Protein AF-A0A132A9H7-F1 (afdb_monomer)

Solvent-accessible surface area (backbone atoms only — not comparable to full-atom values): 18448 Å² total; per-residue (Å²): 133,84,68,77,54,66,28,19,79,82,74,41,52,84,83,36,67,68,38,54,50,28,36,58,50,64,71,32,79,63,45,61,55,53,52,51,52,53,52,52,53,49,51,51,56,56,70,67,64,57,97,82,65,56,90,88,35,71,66,50,52,49,53,54,52,50,54,53,53,51,46,51,54,50,44,51,52,48,50,36,43,28,51,43,39,4,52,84,49,46,102,64,13,39,64,75,38,71,69,48,40,54,55,49,49,57,38,47,56,54,51,48,52,52,51,38,54,56,47,18,74,77,39,51,78,61,34,39,49,50,46,53,50,51,54,52,51,55,62,55,45,58,70,48,47,60,56,52,50,53,52,50,52,52,51,50,54,53,16,72,76,40,100,65,38,58,72,58,51,50,41,42,73,69,66,51,70,33,68,61,54,48,52,56,60,23,14,52,72,54,89,99,46,78,67,38,86,68,66,40,64,73,52,50,56,56,57,53,52,50,51,53,52,52,51,52,51,54,50,51,50,50,51,50,54,52,50,52,49,49,51,53,51,50,52,53,51,53,52,51,50,53,51,50,54,51,50,53,51,53,52,51,52,51,52,49,57,57,56,71,71,51,77,68,87,68,78,82,54,54,75,68,59,45,50,54,48,54,51,66,76,28,75,65,45,55,49,50,52,52,49,53,53,49,51,51,52,50,58,61,67,68,66,57,91,90,65,57,71,72,58,53,55,63,56,43,71,76,51,60,85,65,68,82,75,82,122

Radius of gyration: 37.78 Å; Cα contacts (8 Å, |Δi|>4): 172; chains: 1; bounding box: 107×46×99 Å

Sequence (327 aa):
MIFREEYSLFLFSPSNRLRKYCIRIADHPYFDYVVLIFISLNCITLAMERPKIPPHSREREFLNGANFVFTIIFGCEMLIKVIAKGLFYGKNAYFHNGWNIMDGSLVGISLFDIFLSFFAQRSPRIFGILRLVVQTLLSSLRPIGNIVLICCTFFIIFGILGVQALMSLFVLSSKDGWVNIMYTGLDAVGVDQQPIENYNEWRLLYFISFLLLVAFFVLNMFVGVVVENFHRCRQVQEQEEKAFRAMKRAEKMEKRRKKMREPPYFIGYGRIRLYIHRVVTGKYFDLVIALVIGLNVITMSLEHYLMPSTLTIFLSVNSTSQNENDF

Secondary structure (DSSP, 8-state):
---GGG-BTTTB-TT-HHHHHHHHHHT-HHHHHHHHHHHHHHHHHHHH--TT--TT-HHHHHHHHHHHHHHHHHHHHHHHHHHHH-SSSSTT-GGGSHHHHHHHHHHHHHHHHHHHHHHHHH-HHHHHHHHHHHHHHHHHHHHHHHHHHHHHHHHHHHHHHSSS-SHHHHHHHTTSSHHHHHHHHHH--STT----TTTTTTHHHHHHHHHHHHHHHHHHHHHHHHHHHHHHHHHHHHHHHHHHHHHHHHHHHHHHHHHHHSPPGGGG--HHHHHHHHHHTSHHHHHHHHHHHHHHHHHHHT--TT--HHHHHHHHHHHTTTGGG--

Mean predicted aligned error: 15.55 Å

pLDDT: mean 80.92, std 10.91, range [37.72, 94.69]

Foldseek 3Di:
DPPCLQAAVSPRDPPDPLLVVLLVLLPDPVNVVVLVVLVVVLVVLVVVDDPPDDCPDPNVVVSVVSLVVSLVVLVVVLVSQSSHQHDPGYPRHQCVDPVSVVSVVVSVVSVVLVVLVVVCVVPVPPSVVVSVVVVVVVVLVVVVVVLVVVVVVVLVVLQVVAPHRHPLLVCLLVVHCVVVSQQVRQQDDDPPDDGDGRPDPVCNCSSVVSNVVSVVSVVVSVCVSVVVVVVVVVVVVVVVVVVVVVVVVVVVVVVVVVVVVDDDPCPPPDPVRVVVVCVCPDPVVVVVVVVVVVVVVVLVVVDDPPDDPVNVVVSVVVVVVPPPPPD

Organism: Sarcoptes scabiei (NCBI:txid52283)

InterPro domains:
  IPR005821 Ion transport domain [PF00520] (28-235)
  IPR027359 Voltage-dependent channel domain superfamily [G3DSA:1.20.120.350] (18-133)
  IPR043203 Voltage-gated cation channel calcium and sodium [PTHR10037] (164-316)

Structure (mmCIF, N/CA/C/O backbone):
data_AF-A0A132A9H7-F1
#
_entry.id   AF-A0A132A9H7-F1
#
loop_
_atom_site.group_PDB
_atom_site.id
_atom_site.type_symbol
_atom_site.label_atom_id
_atom_site.label_alt_id
_atom_site.label_comp_id
_atom_site.label_asym_id
_atom_site.label_entity_id
_atom_site.label_seq_id
_atom_site.pdbx_PDB_ins_code
_atom_site.Cartn_x
_atom_site.Cartn_y
_atom_site.Cartn_z
_atom_site.occupancy
_atom_site.B_iso_or_equiv
_atom_site.auth_seq_id
_atom_site.auth_comp_id
_atom_site.auth_asym_id
_atom_site.auth_atom_id
_atom_site.pdbx_PDB_model_num
ATOM 1 N N . MET A 1 1 ? 36.126 33.356 -15.520 1.00 37.72 1 MET A N 1
ATOM 2 C CA . MET A 1 1 ? 34.861 32.879 -14.922 1.00 37.72 1 MET A CA 1
ATOM 3 C C . MET A 1 1 ? 35.120 31.514 -14.312 1.00 37.72 1 MET A C 1
ATOM 5 O O . MET A 1 1 ? 35.368 30.577 -15.054 1.00 37.72 1 MET A O 1
ATOM 9 N N . ILE A 1 2 ? 35.162 31.413 -12.983 1.00 43.12 2 ILE A N 1
ATOM 10 C CA . ILE A 1 2 ? 35.285 30.122 -12.293 1.00 43.12 2 ILE A CA 1
ATOM 11 C C . ILE A 1 2 ? 33.890 29.495 -12.336 1.00 43.12 2 ILE A C 1
ATOM 13 O O . ILE A 1 2 ? 32.964 30.032 -11.725 1.00 43.12 2 ILE A O 1
ATOM 17 N N . PHE A 1 3 ? 33.712 28.434 -13.124 1.00 48.16 3 PHE A N 1
ATOM 18 C CA . PHE A 1 3 ? 32.436 27.730 -13.212 1.00 48.16 3 PHE A CA 1
ATOM 19 C C . PHE A 1 3 ? 32.059 27.217 -11.813 1.00 48.16 3 PHE A C 1
ATOM 21 O O . PHE A 1 3 ? 32.781 26.431 -11.203 1.00 48.16 3 PHE A O 1
ATOM 28 N N . ARG A 1 4 ? 30.909 27.663 -11.288 1.00 52.88 4 ARG A N 1
ATOM 29 C CA . ARG A 1 4 ? 30.336 27.199 -10.007 1.00 52.88 4 ARG A CA 1
ATOM 30 C C . ARG A 1 4 ? 29.988 25.700 -10.003 1.00 52.88 4 ARG A C 1
ATOM 32 O O . ARG A 1 4 ? 29.585 25.179 -8.969 1.00 52.88 4 ARG A O 1
ATOM 39 N N . GLU A 1 5 ? 30.170 25.018 -11.130 1.00 50.78 5 GLU A N 1
ATOM 4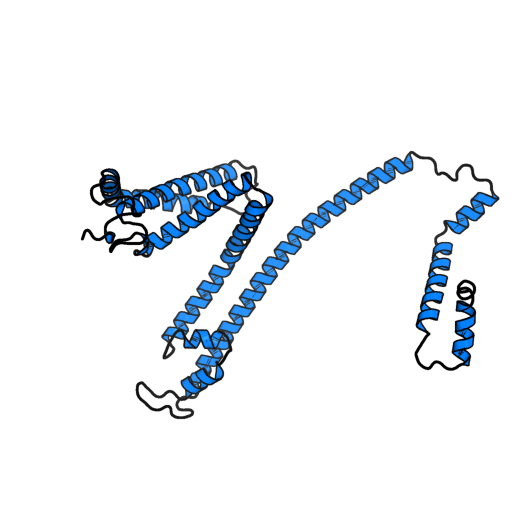0 C CA . GLU A 1 5 ? 29.933 23.586 -11.333 1.00 50.78 5 GLU A CA 1
ATOM 41 C C . GLU A 1 5 ? 30.894 22.683 -10.548 1.00 50.78 5 GLU A C 1
ATOM 43 O O . GLU A 1 5 ? 30.584 21.519 -10.316 1.00 50.78 5 GLU A O 1
ATOM 48 N N . GLU A 1 6 ? 32.046 23.196 -10.103 1.00 51.34 6 GLU A N 1
ATOM 49 C CA . GLU A 1 6 ? 33.038 22.382 -9.390 1.00 51.34 6 GLU A CA 1
ATOM 50 C C . GLU A 1 6 ? 32.833 22.334 -7.868 1.00 51.34 6 GLU A C 1
ATOM 52 O O . GLU A 1 6 ? 33.550 21.600 -7.185 1.00 51.34 6 GLU A O 1
ATOM 57 N N . TYR A 1 7 ? 31.887 23.093 -7.303 1.00 54.94 7 TYR A N 1
ATOM 58 C CA . TYR A 1 7 ? 31.647 23.156 -5.857 1.00 54.94 7 TYR A CA 1
ATOM 59 C C . TYR A 1 7 ? 30.728 22.019 -5.395 1.00 54.94 7 TYR A C 1
ATOM 61 O O . TYR A 1 7 ? 29.595 21.901 -5.853 1.00 54.94 7 TYR A O 1
ATOM 69 N N . SER A 1 8 ? 31.164 21.223 -4.412 1.00 57.69 8 SER A N 1
ATOM 70 C CA . SER A 1 8 ? 30.258 20.273 -3.750 1.00 57.69 8 SER A CA 1
ATOM 71 C C . SER A 1 8 ? 29.351 21.026 -2.768 1.00 57.69 8 SER A C 1
ATOM 73 O O . SER A 1 8 ? 29.838 21.825 -1.961 1.00 57.69 8 SER A O 1
ATOM 75 N N . LEU A 1 9 ? 28.031 20.800 -2.860 1.00 58.25 9 LEU A N 1
ATOM 76 C CA . LEU A 1 9 ? 26.986 21.426 -2.026 1.00 58.25 9 LEU A CA 1
ATOM 77 C C . LEU A 1 9 ? 26.980 22.970 -2.047 1.00 58.25 9 LEU A C 1
ATOM 79 O O . LEU A 1 9 ? 26.488 23.588 -1.110 1.00 58.25 9 LEU A O 1
ATOM 83 N N . PHE A 1 10 ? 27.574 23.603 -3.067 1.00 57.69 10 PHE A N 1
ATOM 84 C CA . PHE A 1 10 ? 27.826 25.056 -3.126 1.00 57.69 10 PHE A CA 1
ATOM 85 C C . PHE A 1 10 ? 28.667 25.637 -1.966 1.00 57.69 10 PHE A C 1
ATOM 87 O O . PHE A 1 10 ? 28.949 26.833 -1.962 1.00 57.69 10 PHE A O 1
ATOM 94 N N . LEU A 1 11 ? 29.129 24.804 -1.025 1.00 56.88 11 LEU A N 1
ATOM 95 C CA . LEU A 1 11 ? 29.907 25.204 0.152 1.00 56.88 11 LEU A CA 1
ATOM 96 C C . LEU A 1 11 ? 31.385 24.797 0.047 1.00 56.88 11 LEU A C 1
ATOM 98 O O . LEU A 1 11 ? 32.263 25.488 0.567 1.00 56.88 11 LEU A O 1
ATOM 102 N N . PHE A 1 12 ? 31.690 23.676 -0.618 1.00 61.38 12 PHE A N 1
ATOM 103 C CA . PHE A 1 12 ? 33.038 23.110 -0.633 1.00 61.38 12 PHE A CA 1
ATOM 104 C C . PHE A 1 12 ? 33.771 23.355 -1.956 1.00 61.38 12 PHE A C 1
ATOM 106 O O . PHE A 1 12 ? 33.599 22.618 -2.932 1.00 61.38 12 PHE A O 1
ATOM 113 N N . SER A 1 13 ? 34.664 24.351 -1.948 1.00 59.12 13 SER A N 1
ATOM 114 C CA . SER A 1 13 ? 35.641 24.592 -3.019 1.00 59.12 13 SER A CA 1
ATOM 115 C C . SER A 1 13 ? 36.535 23.355 -3.254 1.00 59.12 13 SER A C 1
ATOM 117 O O . SER A 1 13 ? 36.857 22.657 -2.283 1.00 59.12 13 SER A O 1
ATOM 119 N N . PRO A 1 14 ? 36.995 23.080 -4.493 1.00 59.59 14 PRO A N 1
ATOM 120 C CA . PRO A 1 14 ? 37.971 22.019 -4.798 1.00 59.59 14 PRO A CA 1
ATOM 121 C C . PRO A 1 14 ? 39.264 22.082 -3.958 1.00 59.59 14 PRO A C 1
ATOM 123 O O . PRO A 1 14 ? 39.958 21.081 -3.775 1.00 59.59 14 PRO A O 1
ATOM 126 N N . SER A 1 15 ? 39.593 23.253 -3.403 1.00 59.75 15 SER A N 1
ATOM 127 C CA . SER A 1 15 ? 40.770 23.472 -2.557 1.00 59.75 15 SER A CA 1
ATOM 128 C C . SER A 1 15 ? 40.577 23.117 -1.072 1.00 59.75 15 SER A C 1
ATOM 130 O O . SER A 1 15 ? 41.568 23.070 -0.339 1.00 59.75 15 SER A O 1
ATOM 132 N N . ASN A 1 16 ? 39.354 22.815 -0.615 1.00 74.75 16 ASN A N 1
ATOM 133 C CA . ASN A 1 16 ? 39.071 22.554 0.801 1.00 74.75 16 ASN A CA 1
ATOM 134 C C . ASN A 1 16 ? 39.701 21.242 1.301 1.00 74.75 16 ASN A C 1
ATOM 136 O O . ASN A 1 16 ? 39.525 20.173 0.714 1.00 74.75 16 ASN A O 1
ATOM 140 N N . ARG A 1 17 ? 40.389 21.313 2.452 1.00 76.38 17 ARG A N 1
ATOM 141 C CA . ARG A 1 17 ? 41.078 20.165 3.080 1.00 76.38 17 ARG A CA 1
ATOM 142 C C . ARG A 1 17 ? 40.123 19.010 3.402 1.00 76.38 17 ARG A C 1
ATOM 144 O O . ARG A 1 17 ? 40.474 17.859 3.163 1.00 76.38 17 ARG A O 1
ATOM 151 N N . LEU A 1 18 ? 38.907 19.323 3.859 1.00 76.25 18 LEU A N 1
ATOM 152 C CA . LEU A 1 18 ? 37.864 18.334 4.160 1.00 76.25 18 LEU A CA 1
ATOM 153 C C . LEU A 1 18 ? 37.416 17.560 2.917 1.00 76.25 18 LEU A C 1
ATOM 155 O O . LEU A 1 18 ? 37.306 16.340 2.963 1.00 76.25 18 LEU A O 1
ATOM 159 N N . ARG A 1 19 ? 37.233 18.245 1.782 1.00 76.94 19 ARG A N 1
ATOM 160 C CA . ARG A 1 19 ? 36.852 17.597 0.523 1.00 76.94 19 ARG A CA 1
ATOM 161 C C . ARG A 1 19 ? 37.961 16.689 0.003 1.00 76.94 19 ARG A C 1
ATOM 163 O O . ARG A 1 19 ? 37.683 15.555 -0.358 1.00 76.94 19 ARG A O 1
ATOM 170 N N . LYS A 1 20 ? 39.221 17.138 0.043 1.00 78.69 20 LYS A N 1
ATOM 171 C CA . LYS A 1 20 ? 40.379 16.305 -0.335 1.00 78.69 20 LYS A CA 1
ATOM 172 C C . LYS A 1 20 ? 40.516 15.060 0.544 1.00 78.69 20 LYS A C 1
ATOM 174 O O . LYS A 1 20 ? 40.877 14.004 0.041 1.00 78.69 20 LYS A O 1
ATOM 179 N N . TYR A 1 21 ? 40.218 15.172 1.837 1.00 84.56 21 TYR A N 1
ATOM 180 C CA . TYR A 1 21 ? 40.200 14.030 2.748 1.00 84.56 21 TYR A CA 1
ATOM 181 C C . TYR A 1 21 ? 39.047 13.062 2.439 1.00 84.56 21 TYR A C 1
ATOM 183 O O . TYR A 1 21 ? 39.285 11.865 2.325 1.00 84.56 21 TYR A O 1
ATOM 191 N N . CYS A 1 22 ? 37.832 13.571 2.200 1.00 83.69 22 CYS A N 1
ATOM 192 C CA . CYS A 1 22 ? 36.685 12.743 1.810 1.00 83.69 22 CYS A CA 1
ATOM 193 C C . CYS A 1 22 ? 36.901 12.043 0.463 1.00 83.69 22 CYS A C 1
ATOM 195 O O . CYS A 1 22 ? 36.523 10.889 0.331 1.00 83.69 22 CYS A O 1
ATOM 197 N N . ILE A 1 23 ? 37.548 12.701 -0.508 1.00 82.38 23 ILE A N 1
ATOM 198 C CA . ILE A 1 23 ? 37.939 12.084 -1.786 1.00 82.38 23 ILE A CA 1
ATOM 199 C C . ILE A 1 23 ? 38.919 10.932 -1.538 1.00 82.38 23 ILE A C 1
ATOM 201 O O . ILE A 1 23 ? 38.687 9.830 -2.011 1.00 82.38 23 ILE A O 1
ATOM 205 N N . ARG A 1 24 ? 39.962 11.139 -0.717 1.00 85.19 24 ARG A N 1
ATOM 206 C CA . ARG A 1 24 ? 40.910 10.063 -0.374 1.00 85.19 24 ARG A CA 1
ATOM 207 C C . ARG A 1 24 ? 40.253 8.875 0.324 1.00 85.19 24 ARG A C 1
ATOM 209 O O . ARG A 1 24 ? 40.709 7.759 0.124 1.00 85.19 24 ARG A O 1
ATOM 216 N N . ILE A 1 25 ? 39.239 9.110 1.159 1.00 87.19 25 ILE A N 1
ATOM 217 C CA . ILE A 1 25 ? 38.491 8.034 1.822 1.00 87.19 25 ILE A CA 1
ATOM 218 C C . ILE A 1 25 ? 37.572 7.325 0.827 1.00 87.19 25 ILE A C 1
ATOM 220 O O . ILE A 1 25 ? 37.575 6.101 0.781 1.00 87.19 25 ILE A O 1
ATOM 224 N N . ALA A 1 26 ? 36.810 8.078 0.033 1.00 84.38 26 ALA A N 1
ATOM 225 C CA . ALA A 1 26 ? 35.838 7.529 -0.906 1.00 84.38 26 ALA A CA 1
ATOM 226 C C . ALA A 1 26 ? 36.489 6.760 -2.068 1.00 84.38 26 ALA A C 1
ATOM 228 O O . ALA A 1 26 ? 35.895 5.805 -2.550 1.00 84.38 26 ALA A O 1
ATOM 229 N N . ASP A 1 27 ? 37.689 7.159 -2.500 1.00 85.19 27 ASP A N 1
ATOM 230 C CA . ASP A 1 27 ? 38.444 6.480 -3.564 1.00 85.19 27 ASP A CA 1
ATOM 231 C C . ASP A 1 27 ? 39.301 5.314 -3.032 1.00 85.19 27 ASP A C 1
ATOM 233 O O . ASP A 1 27 ? 39.957 4.612 -3.803 1.00 85.19 27 ASP A O 1
ATOM 237 N N . HIS A 1 28 ? 39.341 5.098 -1.712 1.00 88.31 28 HIS A N 1
ATOM 238 C CA . HIS A 1 28 ? 40.126 4.016 -1.135 1.00 88.31 28 HIS A CA 1
ATOM 239 C C . HIS A 1 28 ? 39.441 2.663 -1.398 1.00 88.31 28 HIS A C 1
ATOM 241 O O . HIS A 1 28 ? 38.285 2.490 -1.017 1.00 88.31 28 HIS A O 1
ATOM 247 N N . PRO A 1 29 ? 40.140 1.648 -1.941 1.00 79.44 29 PRO A N 1
ATOM 248 C CA . PRO A 1 29 ? 39.510 0.394 -2.368 1.00 79.44 29 PRO A CA 1
ATOM 249 C C . PRO A 1 29 ? 38.870 -0.392 -1.215 1.00 79.44 29 PRO A C 1
ATOM 251 O O . PRO A 1 29 ? 37.914 -1.129 -1.419 1.00 79.44 29 PRO A O 1
ATOM 254 N N . TYR A 1 30 ? 39.362 -0.217 0.016 1.00 88.19 30 TYR A N 1
ATOM 255 C CA . TYR A 1 30 ? 38.781 -0.859 1.201 1.00 88.19 30 TYR A CA 1
ATOM 256 C C . TYR A 1 30 ? 37.479 -0.208 1.676 1.00 88.19 30 TYR A C 1
ATOM 258 O O . TYR A 1 30 ? 36.749 -0.830 2.442 1.00 88.19 30 TYR A O 1
ATOM 266 N N . PHE A 1 31 ? 37.180 1.023 1.252 1.00 87.12 31 PHE A N 1
ATOM 267 C CA . PHE A 1 31 ? 35.960 1.717 1.656 1.00 87.12 31 PHE A CA 1
ATOM 268 C C . PHE A 1 31 ? 34.720 0.962 1.170 1.00 87.12 31 PHE A C 1
ATOM 270 O O . PHE A 1 31 ? 33.855 0.631 1.978 1.00 87.12 31 PHE A O 1
ATOM 277 N N . ASP A 1 32 ? 34.693 0.572 -0.105 1.00 83.06 32 ASP A N 1
ATOM 278 C CA . ASP A 1 32 ? 33.576 -0.185 -0.675 1.00 83.06 32 ASP A CA 1
ATOM 279 C C . ASP A 1 32 ? 33.435 -1.583 -0.043 1.00 83.06 32 ASP A C 1
ATOM 281 O O . ASP A 1 32 ? 32.322 -2.015 0.254 1.00 83.06 32 ASP A O 1
ATOM 285 N N . TYR A 1 33 ? 34.546 -2.270 0.263 1.00 88.75 33 TYR A N 1
ATOM 286 C CA . TYR A 1 33 ? 34.503 -3.562 0.966 1.00 88.75 33 TYR A CA 1
ATOM 287 C C . TYR A 1 33 ? 33.939 -3.445 2.386 1.00 88.75 33 TYR A C 1
ATOM 289 O O . TYR A 1 33 ? 33.159 -4.296 2.813 1.00 88.75 33 TYR A O 1
ATOM 297 N N . VAL A 1 34 ? 34.302 -2.392 3.122 1.00 90.50 34 VAL A N 1
ATOM 298 C CA . VAL A 1 34 ? 33.766 -2.143 4.467 1.00 90.50 34 VAL A CA 1
ATOM 299 C C . VAL A 1 34 ? 32.264 -1.870 4.400 1.00 90.50 34 VAL A C 1
ATOM 301 O O . VAL A 1 34 ? 31.503 -2.449 5.176 1.00 90.50 34 VAL A O 1
ATOM 304 N N . VAL A 1 35 ? 31.819 -1.046 3.449 1.00 87.88 35 VAL A N 1
ATOM 305 C CA . VAL A 1 35 ? 30.391 -0.766 3.236 1.00 87.88 35 VAL A CA 1
ATOM 306 C C . VAL A 1 35 ? 29.630 -2.048 2.891 1.00 87.88 35 VAL A C 1
ATOM 308 O O . VAL A 1 35 ? 28.589 -2.316 3.489 1.00 87.88 35 VAL A O 1
ATOM 311 N N . LEU A 1 36 ? 30.181 -2.897 2.022 1.00 86.69 36 LEU A N 1
ATOM 312 C CA . LEU A 1 36 ? 29.582 -4.180 1.648 1.00 86.69 36 LEU A CA 1
ATOM 313 C C . LEU A 1 36 ? 29.414 -5.135 2.844 1.00 86.69 36 LEU A C 1
ATOM 315 O O . LEU A 1 36 ? 28.392 -5.819 2.953 1.00 86.69 36 LEU A O 1
ATOM 319 N N . ILE A 1 37 ? 30.381 -5.165 3.768 1.00 92.75 37 ILE A N 1
ATOM 320 C CA . ILE A 1 37 ? 30.272 -5.943 5.013 1.00 92.75 37 ILE A CA 1
ATOM 321 C C . ILE A 1 37 ? 29.087 -5.444 5.847 1.00 92.75 37 ILE A C 1
ATOM 323 O O . ILE A 1 37 ? 28.286 -6.252 6.319 1.00 92.75 37 ILE A O 1
ATOM 327 N N . PHE A 1 38 ? 28.925 -4.127 5.997 1.00 90.69 38 PHE A N 1
ATOM 328 C CA . PHE A 1 38 ? 27.798 -3.562 6.743 1.00 90.69 38 PHE A CA 1
ATOM 329 C C . PHE A 1 38 ? 26.450 -3.791 6.055 1.00 90.69 38 PHE A C 1
ATOM 331 O O . PHE A 1 38 ? 25.474 -4.077 6.746 1.00 90.69 38 PHE A O 1
ATOM 338 N N . ILE A 1 39 ? 26.389 -3.743 4.719 1.00 88.50 39 ILE A N 1
ATOM 339 C CA . ILE A 1 39 ? 25.190 -4.125 3.953 1.00 88.50 39 ILE A CA 1
ATOM 340 C C . ILE A 1 39 ? 24.832 -5.586 4.240 1.00 88.50 39 ILE A C 1
ATOM 342 O O . ILE A 1 39 ? 23.690 -5.893 4.573 1.00 88.50 39 ILE A O 1
ATOM 346 N N . SER A 1 40 ? 25.822 -6.478 4.207 1.00 88.69 40 SER A N 1
ATOM 347 C CA . SER A 1 40 ? 25.622 -7.905 4.479 1.00 88.69 40 SER A CA 1
ATOM 348 C C . SER A 1 40 ? 25.101 -8.149 5.901 1.00 88.69 40 SER A C 1
ATOM 350 O O . SER A 1 40 ? 24.148 -8.903 6.096 1.00 88.69 40 SER A O 1
ATOM 352 N N . LEU A 1 41 ? 25.675 -7.468 6.899 1.00 91.00 41 LEU A N 1
ATOM 353 C CA . LEU A 1 41 ? 25.210 -7.535 8.287 1.00 91.00 41 LEU A CA 1
ATOM 354 C C . LEU A 1 41 ? 23.787 -6.982 8.446 1.00 91.00 41 LEU A C 1
ATOM 356 O O . LEU A 1 41 ? 22.985 -7.577 9.165 1.00 91.00 41 LEU A O 1
ATOM 360 N N . ASN A 1 42 ? 23.446 -5.897 7.746 1.00 88.88 42 ASN A N 1
ATOM 361 C CA . ASN A 1 42 ? 22.095 -5.344 7.755 1.00 88.88 42 ASN A CA 1
ATOM 362 C C . ASN A 1 42 ? 21.070 -6.339 7.182 1.00 88.88 42 ASN A C 1
ATOM 364 O O . ASN A 1 42 ? 20.036 -6.583 7.810 1.00 88.88 42 ASN A O 1
ATOM 368 N N . CYS A 1 43 ? 21.383 -6.995 6.060 1.00 85.75 43 CYS A N 1
ATOM 369 C CA . CYS A 1 43 ? 20.530 -8.037 5.485 1.00 85.75 43 CYS A CA 1
ATOM 370 C C . CYS A 1 43 ? 20.317 -9.213 6.451 1.00 85.75 43 CYS A C 1
ATOM 372 O O . CYS A 1 43 ? 19.194 -9.704 6.567 1.00 85.75 43 CYS A O 1
ATOM 374 N N . ILE A 1 44 ? 21.355 -9.630 7.187 1.00 89.25 44 ILE A N 1
ATOM 375 C CA . ILE A 1 44 ? 21.235 -10.673 8.219 1.00 89.25 44 ILE A CA 1
ATOM 376 C C . ILE A 1 44 ? 20.286 -10.217 9.332 1.00 89.25 44 ILE A C 1
ATOM 378 O O . ILE A 1 44 ? 19.384 -10.964 9.709 1.00 89.25 44 ILE A O 1
ATOM 382 N N . THR A 1 45 ? 20.425 -8.984 9.830 1.00 86.19 45 THR A N 1
ATOM 383 C CA . THR A 1 45 ? 19.527 -8.472 10.880 1.00 86.19 45 THR A CA 1
ATOM 384 C C . THR A 1 45 ? 18.078 -8.335 10.419 1.00 86.19 45 THR A C 1
ATOM 386 O O . THR A 1 45 ? 17.169 -8.624 11.195 1.00 86.19 45 THR A O 1
ATOM 389 N N . LEU A 1 46 ? 17.849 -7.979 9.152 1.00 82.50 46 LEU A N 1
ATOM 390 C CA . LEU A 1 46 ? 16.511 -7.929 8.567 1.00 82.50 46 LEU A CA 1
ATOM 391 C C . LEU A 1 46 ? 15.916 -9.336 8.403 1.00 82.50 46 LEU A C 1
ATOM 393 O O . LEU A 1 46 ? 14.740 -9.542 8.682 1.00 82.50 46 LEU A O 1
ATOM 397 N N . ALA A 1 47 ? 16.724 -10.323 8.005 1.00 79.25 47 ALA A N 1
ATOM 398 C CA . ALA A 1 47 ? 16.291 -11.717 7.891 1.00 79.25 47 ALA A CA 1
ATOM 399 C C . ALA A 1 47 ? 15.929 -12.342 9.252 1.00 7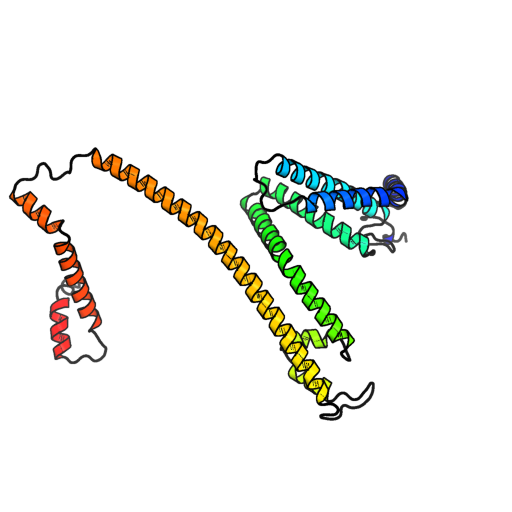9.25 47 ALA A C 1
ATOM 401 O O . ALA A 1 47 ? 15.077 -13.228 9.324 1.00 79.25 47 ALA A O 1
ATOM 402 N N . MET A 1 48 ? 16.549 -11.873 10.338 1.00 83.38 48 MET A N 1
ATOM 403 C CA . MET A 1 48 ? 16.205 -12.275 11.706 1.00 83.38 48 MET A CA 1
ATOM 404 C C . MET A 1 48 ? 14.881 -11.668 12.199 1.00 83.38 48 MET A C 1
ATOM 406 O O . MET A 1 48 ? 14.292 -12.175 13.160 1.00 83.38 48 MET A O 1
ATOM 410 N N . GLU A 1 49 ? 14.390 -10.595 11.572 1.00 79.00 49 GLU A N 1
ATOM 411 C CA . GLU A 1 49 ? 13.161 -9.927 11.988 1.00 79.00 49 GLU A CA 1
ATOM 412 C C . GLU A 1 49 ? 11.932 -10.792 11.660 1.00 79.00 49 GLU A C 1
ATOM 414 O O . GLU A 1 49 ? 11.516 -10.931 10.511 1.00 79.00 49 GLU A O 1
ATOM 419 N N . ARG A 1 50 ? 11.314 -11.376 12.698 1.00 78.75 50 ARG A N 1
ATOM 420 C CA . ARG A 1 50 ? 10.068 -12.152 12.574 1.00 78.75 50 ARG A CA 1
ATOM 421 C C . ARG A 1 50 ? 8.864 -11.389 13.155 1.00 78.75 50 ARG A C 1
ATOM 423 O O . ARG A 1 50 ? 8.987 -10.797 14.228 1.00 78.75 50 ARG A O 1
ATOM 430 N N . PRO A 1 51 ? 7.659 -11.477 12.555 1.00 71.00 51 PRO A N 1
ATOM 431 C CA . PRO A 1 51 ? 6.470 -10.747 13.027 1.00 71.00 51 PRO A CA 1
ATOM 432 C C . PRO A 1 51 ? 5.995 -11.105 14.446 1.00 71.00 51 PRO A C 1
ATOM 434 O O . PRO A 1 51 ? 5.220 -10.370 15.045 1.00 71.00 51 PRO A O 1
ATOM 437 N N . LYS A 1 52 ? 6.425 -12.254 14.986 1.00 75.31 52 LYS A N 1
ATOM 438 C CA . LYS A 1 52 ? 5.975 -12.789 16.284 1.00 75.31 52 LYS A CA 1
ATOM 439 C C . LYS A 1 52 ? 6.849 -12.369 17.478 1.00 75.31 52 LYS A C 1
ATOM 441 O O . LYS A 1 52 ? 6.672 -12.918 18.563 1.00 75.31 52 LYS A O 1
ATOM 446 N N . ILE A 1 53 ? 7.819 -11.466 17.303 1.00 80.00 53 ILE A N 1
ATOM 447 C CA . ILE A 1 53 ? 8.689 -11.023 18.407 1.00 80.00 53 ILE A CA 1
ATOM 448 C C . ILE A 1 53 ? 7.870 -10.158 19.385 1.00 80.00 53 ILE A C 1
ATOM 450 O O . ILE A 1 53 ? 7.278 -9.165 18.958 1.00 80.00 53 ILE A O 1
ATOM 454 N N . PRO A 1 54 ? 7.830 -10.486 20.691 1.00 79.69 54 PRO A N 1
ATOM 455 C CA . PRO A 1 54 ? 7.096 -9.681 21.657 1.00 79.69 54 PRO A CA 1
ATOM 456 C C . PRO A 1 54 ? 7.752 -8.299 21.839 1.00 79.69 54 PRO A C 1
ATOM 458 O O . PRO A 1 54 ? 8.985 -8.201 21.852 1.00 79.69 54 PRO A O 1
ATOM 461 N N . PRO A 1 55 ? 6.951 -7.231 22.024 1.00 75.12 55 PRO A N 1
ATOM 462 C CA . PRO A 1 55 ? 7.419 -5.842 21.965 1.00 75.12 55 PRO A CA 1
ATOM 463 C C . PRO A 1 55 ? 8.430 -5.461 23.057 1.00 75.12 55 PRO A C 1
ATOM 465 O O . PRO A 1 55 ? 9.206 -4.538 22.851 1.00 75.12 55 PRO A O 1
ATOM 468 N N . HIS A 1 56 ? 8.458 -6.184 24.183 1.00 76.62 56 HIS A N 1
ATOM 469 C CA . HIS A 1 56 ? 9.365 -5.949 25.319 1.00 76.62 56 HIS A CA 1
ATOM 470 C C . HIS A 1 56 ? 10.500 -6.982 25.426 1.00 76.62 56 HIS A C 1
ATOM 472 O O . HIS A 1 56 ? 11.059 -7.196 26.499 1.00 76.62 56 HIS A O 1
ATOM 478 N N . SER A 1 57 ? 10.809 -7.696 24.341 1.00 89.44 57 SER A N 1
ATOM 479 C CA . SER A 1 57 ? 11.929 -8.641 24.339 1.00 89.44 57 SER A CA 1
ATOM 480 C C . SER A 1 57 ? 13.262 -7.945 24.074 1.00 89.44 57 SER A C 1
ATOM 482 O O . SER A 1 57 ? 13.350 -7.039 23.247 1.00 89.44 57 SER A O 1
ATOM 484 N N . ARG A 1 58 ? 14.329 -8.456 24.702 1.00 85.94 58 ARG A N 1
ATOM 485 C CA . ARG A 1 58 ? 15.715 -8.030 24.434 1.00 85.94 58 ARG A CA 1
ATOM 486 C C . ARG A 1 58 ? 16.104 -8.171 22.961 1.00 85.94 58 ARG A C 1
ATOM 488 O O . ARG A 1 58 ? 16.916 -7.407 22.458 1.00 85.94 58 ARG A O 1
ATOM 495 N N . GLU A 1 59 ? 15.501 -9.131 22.266 1.00 85.69 59 GLU A N 1
ATOM 496 C CA . GLU A 1 59 ? 15.684 -9.327 20.829 1.00 85.69 59 GLU A CA 1
ATOM 497 C C . GLU A 1 59 ? 15.153 -8.138 20.017 1.00 85.69 59 GLU A C 1
ATOM 499 O O . GLU A 1 59 ? 15.842 -7.651 19.123 1.00 85.69 59 GLU A O 1
ATOM 504 N N . ARG A 1 60 ? 13.967 -7.612 20.358 1.00 85.75 60 ARG A N 1
ATOM 505 C CA . ARG A 1 60 ? 13.403 -6.430 19.691 1.00 85.75 60 ARG A CA 1
ATOM 506 C C . ARG A 1 60 ? 14.252 -5.186 19.935 1.00 85.75 60 ARG A C 1
ATOM 508 O O . ARG A 1 60 ? 14.467 -4.408 19.011 1.00 85.75 60 ARG A O 1
ATOM 515 N N . GLU A 1 61 ? 14.741 -5.011 21.159 1.00 86.19 61 GLU A N 1
ATOM 516 C CA . GLU A 1 61 ? 15.631 -3.900 21.510 1.00 86.19 61 GLU A CA 1
ATOM 517 C C . GLU A 1 61 ? 16.964 -3.977 20.757 1.00 86.19 61 GLU A C 1
ATOM 519 O O . GLU A 1 61 ? 17.401 -2.972 20.198 1.00 86.19 61 GLU A O 1
ATOM 524 N N . PHE A 1 62 ? 17.566 -5.168 20.662 1.00 90.06 62 PHE A N 1
ATOM 525 C CA . PHE A 1 62 ? 18.792 -5.383 19.893 1.00 90.06 62 PHE A CA 1
ATOM 526 C C . PHE A 1 62 ? 18.600 -5.080 18.403 1.00 90.06 62 PHE A C 1
ATOM 528 O O . PHE A 1 62 ? 19.392 -4.333 17.832 1.00 90.06 62 PHE A O 1
ATOM 535 N N . LEU A 1 63 ? 17.535 -5.598 17.780 1.00 88.12 63 LEU A N 1
ATOM 536 C CA . LEU A 1 63 ? 17.244 -5.355 16.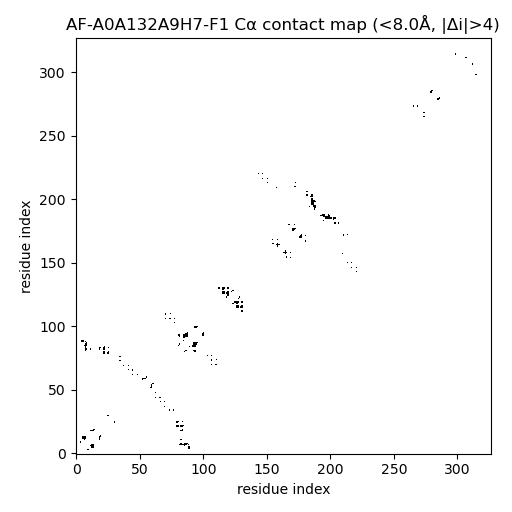361 1.00 88.12 63 LEU A CA 1
ATOM 537 C C . LEU A 1 63 ? 16.998 -3.866 16.072 1.00 88.12 63 LEU A C 1
ATOM 539 O O . LEU A 1 63 ? 17.512 -3.333 15.090 1.00 88.12 63 LEU A O 1
ATOM 543 N N . ASN A 1 64 ? 16.271 -3.168 16.949 1.00 85.31 64 ASN A N 1
ATOM 544 C CA . ASN A 1 64 ? 16.053 -1.726 16.819 1.00 85.31 64 ASN A CA 1
ATOM 545 C C . ASN A 1 64 ? 17.361 -0.932 16.972 1.00 85.31 64 ASN A C 1
ATOM 547 O O . ASN A 1 64 ? 17.614 -0.009 16.198 1.00 85.31 64 ASN A O 1
ATOM 551 N N . GLY A 1 65 ? 18.201 -1.301 17.944 1.00 88.69 65 GLY A N 1
ATOM 552 C CA . GLY A 1 65 ? 19.518 -0.695 18.137 1.00 88.69 65 GLY A CA 1
ATOM 553 C C . GLY A 1 65 ? 20.440 -0.917 16.936 1.00 88.69 65 GLY A C 1
ATOM 554 O O . GLY A 1 65 ? 21.063 0.029 16.461 1.00 88.69 65 GLY A O 1
ATOM 555 N N . ALA A 1 66 ? 20.470 -2.136 16.392 1.00 89.81 66 ALA A N 1
ATOM 556 C CA . ALA A 1 66 ? 21.249 -2.473 15.204 1.00 89.81 66 ALA A CA 1
ATOM 557 C C . ALA A 1 66 ? 20.800 -1.658 13.979 1.00 89.81 66 ALA A C 1
ATOM 559 O O . ALA A 1 66 ? 21.632 -1.032 13.326 1.00 89.81 66 ALA A O 1
ATOM 560 N N . ASN A 1 67 ? 19.490 -1.574 13.717 1.00 88.19 67 ASN A N 1
ATOM 561 C CA . ASN A 1 67 ? 18.938 -0.765 12.623 1.00 88.19 67 ASN A CA 1
ATOM 562 C C . ASN A 1 67 ? 19.305 0.724 12.741 1.00 88.19 67 ASN A C 1
ATOM 564 O O . ASN A 1 67 ? 19.636 1.365 11.739 1.00 88.19 67 ASN A O 1
ATOM 568 N N . PHE A 1 68 ? 19.306 1.271 13.959 1.00 89.44 68 PHE A N 1
ATOM 569 C CA . PHE A 1 68 ? 19.746 2.644 14.204 1.00 89.44 68 PHE A CA 1
ATOM 570 C C . PHE A 1 68 ? 21.240 2.834 13.898 1.00 89.44 68 PHE A C 1
ATOM 572 O O . PHE A 1 68 ? 21.609 3.776 13.196 1.00 89.44 68 PHE A O 1
ATOM 579 N N . VAL A 1 69 ? 22.094 1.913 14.358 1.00 91.56 69 VAL A N 1
ATOM 580 C CA . VAL A 1 69 ? 23.543 1.948 14.092 1.00 91.56 69 VAL A CA 1
ATOM 581 C C . VAL A 1 69 ? 23.835 1.846 12.593 1.00 91.56 69 VAL A C 1
ATOM 583 O O . VAL A 1 69 ? 24.604 2.655 12.074 1.00 91.56 69 VAL A O 1
ATOM 586 N N . PHE A 1 70 ? 23.192 0.922 11.875 1.00 90.94 70 PHE A N 1
ATOM 587 C CA . PHE A 1 70 ? 23.364 0.795 10.424 1.00 90.94 70 PHE A CA 1
ATOM 588 C C . PHE A 1 70 ? 22.935 2.059 9.679 1.00 90.94 70 PHE A C 1
ATOM 590 O O . PHE A 1 70 ? 23.646 2.511 8.785 1.00 90.94 70 PHE A O 1
ATOM 597 N N . THR A 1 71 ? 21.827 2.682 10.088 1.00 89.81 71 THR A N 1
ATOM 598 C CA . THR A 1 71 ? 21.358 3.939 9.485 1.00 89.81 71 THR A CA 1
ATOM 599 C C . THR A 1 71 ? 22.387 5.061 9.636 1.00 89.81 71 THR A C 1
ATOM 601 O O . THR A 1 71 ? 22.615 5.812 8.690 1.00 89.81 71 THR A O 1
ATOM 604 N N . ILE A 1 72 ? 23.051 5.163 10.793 1.00 91.00 72 ILE A N 1
ATOM 605 C CA . ILE A 1 72 ? 24.124 6.145 11.003 1.00 91.00 72 ILE A CA 1
ATOM 606 C C . ILE A 1 72 ? 25.327 5.835 10.111 1.00 91.00 72 ILE A C 1
ATOM 608 O O . ILE A 1 72 ? 25.845 6.740 9.462 1.00 91.00 72 ILE A O 1
ATOM 612 N N . ILE A 1 73 ? 25.760 4.572 10.051 1.00 91.88 73 ILE A N 1
ATOM 613 C CA . ILE A 1 73 ? 26.919 4.157 9.248 1.00 91.88 73 ILE A CA 1
ATOM 614 C C . ILE A 1 73 ? 26.692 4.475 7.767 1.00 91.88 73 ILE A C 1
ATOM 616 O O . ILE A 1 73 ? 27.540 5.119 7.147 1.00 91.88 73 ILE A O 1
ATOM 620 N N . PHE A 1 74 ? 25.534 4.105 7.216 1.00 91.44 74 PHE A N 1
ATOM 621 C CA . PHE A 1 74 ? 25.199 4.410 5.825 1.00 91.44 74 PHE A CA 1
ATOM 622 C C . PHE A 1 74 ? 24.942 5.908 5.590 1.00 91.44 74 PHE A C 1
ATOM 624 O O . PHE A 1 74 ? 25.290 6.439 4.542 1.00 91.44 74 PHE A O 1
ATOM 631 N N . GLY A 1 75 ? 24.419 6.635 6.582 1.00 90.62 75 GLY A N 1
ATOM 632 C CA . GLY A 1 75 ? 24.323 8.097 6.532 1.00 90.62 75 GLY A CA 1
ATOM 633 C C . GLY A 1 75 ? 25.690 8.781 6.442 1.00 90.62 75 GLY A C 1
ATOM 634 O O . GLY A 1 75 ? 25.877 9.709 5.653 1.00 90.62 75 GLY A O 1
ATOM 635 N N . CYS A 1 76 ? 26.669 8.310 7.217 1.00 90.44 76 CYS A N 1
ATOM 636 C CA . CYS A 1 76 ? 28.046 8.796 7.163 1.00 90.44 76 CYS A CA 1
ATOM 637 C C . CYS A 1 76 ? 28.723 8.452 5.832 1.00 90.44 76 CYS A C 1
ATOM 639 O O . CYS A 1 76 ? 29.387 9.308 5.251 1.00 90.44 76 CYS A O 1
ATOM 641 N N . GLU A 1 77 ? 28.534 7.230 5.336 1.00 91.31 77 GLU A N 1
ATOM 642 C CA . GLU A 1 77 ? 29.000 6.785 4.019 1.00 91.31 77 GLU A CA 1
ATOM 643 C C . GLU A 1 77 ? 28.480 7.704 2.903 1.00 91.31 77 GLU A C 1
ATOM 645 O O . GLU A 1 77 ? 29.274 8.262 2.134 1.00 91.31 77 GLU A O 1
ATOM 650 N N . MET A 1 78 ? 27.170 7.964 2.899 1.00 88.56 78 MET A N 1
ATOM 651 C CA . MET A 1 78 ? 26.516 8.840 1.935 1.00 88.56 78 MET A CA 1
ATOM 652 C C . MET A 1 78 ? 27.071 10.261 2.041 1.00 88.56 78 MET A C 1
ATOM 654 O O . MET A 1 78 ? 27.419 10.867 1.028 1.00 88.56 78 MET A O 1
ATOM 658 N N . LEU A 1 79 ? 27.217 10.796 3.257 1.00 89.06 79 LEU A N 1
ATOM 659 C CA . LEU A 1 79 ? 27.761 12.134 3.482 1.00 89.06 79 LEU A CA 1
ATOM 660 C C . LEU A 1 79 ? 29.192 12.268 2.939 1.00 89.06 79 LEU A C 1
ATOM 662 O O . LEU A 1 79 ? 29.505 13.258 2.275 1.00 89.06 79 LEU A O 1
ATOM 666 N N . ILE A 1 80 ? 30.048 11.267 3.169 1.00 88.69 80 ILE A N 1
ATOM 667 C CA . ILE A 1 80 ? 31.426 11.239 2.659 1.00 88.69 80 ILE A CA 1
ATOM 668 C C . ILE A 1 80 ? 31.426 11.250 1.125 1.00 88.69 80 ILE A C 1
ATOM 670 O O . ILE A 1 80 ? 32.114 12.080 0.519 1.00 88.69 80 ILE A O 1
ATOM 674 N N . LYS A 1 81 ? 30.617 10.393 0.483 1.00 85.44 81 LYS A N 1
ATOM 675 C CA . LYS A 1 81 ? 30.510 10.340 -0.984 1.00 85.44 81 LYS A CA 1
ATOM 676 C C . LYS A 1 81 ? 29.933 11.635 -1.571 1.00 85.44 81 LYS A C 1
ATOM 678 O O . LYS A 1 81 ? 30.434 12.111 -2.590 1.00 85.44 81 LYS A O 1
ATOM 683 N N . VAL A 1 82 ? 28.944 12.251 -0.921 1.00 86.62 82 VAL A N 1
ATOM 684 C CA . VAL A 1 82 ? 28.349 13.532 -1.340 1.00 86.62 82 VAL A CA 1
ATOM 685 C C . VAL A 1 82 ? 29.355 14.681 -1.227 1.00 86.62 82 VAL A C 1
ATOM 687 O O . VAL A 1 82 ? 29.473 15.485 -2.153 1.00 86.62 82 VAL A O 1
ATOM 690 N N . ILE A 1 83 ? 30.133 14.758 -0.143 1.00 84.75 83 ILE A N 1
ATOM 691 C CA . ILE A 1 83 ? 31.179 15.783 0.008 1.00 84.75 83 ILE A CA 1
ATOM 692 C C . ILE A 1 83 ? 32.274 15.598 -1.053 1.00 84.75 83 ILE A C 1
ATOM 694 O O . ILE A 1 83 ? 32.741 16.589 -1.620 1.00 84.75 83 ILE A O 1
ATOM 698 N N . ALA A 1 84 ? 32.654 14.353 -1.362 1.00 81.75 84 ALA A N 1
ATOM 699 C CA . ALA A 1 84 ? 33.672 14.046 -2.364 1.00 81.75 84 ALA A CA 1
ATOM 700 C C . ALA A 1 84 ? 33.228 14.401 -3.797 1.00 81.75 84 ALA A C 1
ATOM 702 O O . ALA A 1 84 ? 33.942 15.116 -4.507 1.00 81.75 84 ALA A O 1
ATOM 703 N N . LYS A 1 85 ? 32.040 13.932 -4.203 1.00 78.19 85 LYS A N 1
ATOM 704 C CA . LYS A 1 85 ? 31.560 13.934 -5.596 1.00 78.19 85 LYS A CA 1
ATOM 705 C C . LYS A 1 85 ? 30.597 15.076 -5.946 1.00 78.19 85 LYS A C 1
ATOM 707 O O . LYS A 1 85 ? 30.493 15.444 -7.111 1.00 78.19 85 LYS A O 1
ATOM 712 N N . GLY A 1 86 ? 29.940 15.675 -4.953 1.00 75.62 86 GLY A N 1
ATOM 713 C CA . GLY A 1 86 ? 28.852 16.638 -5.151 1.00 75.62 86 GLY A CA 1
ATOM 714 C C . GLY A 1 86 ? 27.475 15.969 -5.146 1.00 75.62 86 GLY A C 1
ATOM 715 O O . GLY A 1 86 ? 27.343 14.796 -5.492 1.00 75.62 86 GLY A O 1
ATOM 716 N N . LEU A 1 87 ? 26.445 16.715 -4.724 1.00 74.38 87 LEU A N 1
ATOM 717 C CA . LEU A 1 87 ? 25.080 16.198 -4.557 1.00 74.38 87 LEU A CA 1
ATOM 718 C C . LEU A 1 87 ? 24.322 16.103 -5.899 1.00 74.38 87 LEU A C 1
ATOM 720 O O . LEU A 1 87 ? 24.010 15.001 -6.338 1.00 74.38 87 LEU A O 1
ATOM 724 N N . PHE A 1 88 ? 24.068 17.243 -6.561 1.00 67.75 88 PHE A N 1
ATOM 725 C CA . PHE A 1 88 ? 23.262 17.326 -7.797 1.00 67.75 88 PHE A CA 1
ATOM 726 C C . PHE A 1 88 ? 23.997 17.908 -9.015 1.00 67.75 88 PHE A C 1
ATOM 728 O O . PHE A 1 88 ? 23.613 17.622 -10.142 1.00 67.75 88 PHE A O 1
ATOM 735 N N . TYR A 1 89 ? 25.038 18.720 -8.810 1.00 56.53 89 TYR A N 1
ATOM 736 C CA . TYR A 1 89 ? 25.725 19.450 -9.881 1.00 56.53 89 TYR A CA 1
ATOM 737 C C . TYR A 1 89 ? 27.180 18.973 -10.009 1.00 56.53 89 TYR A C 1
ATOM 739 O O . TYR A 1 89 ? 27.887 18.889 -9.004 1.00 56.53 89 TYR A O 1
ATOM 747 N N . GLY A 1 90 ? 27.599 18.645 -11.238 1.00 64.69 90 GLY A N 1
ATOM 748 C CA . GLY A 1 90 ? 28.936 18.147 -11.594 1.00 64.69 90 GLY A CA 1
ATOM 749 C C . GLY A 1 90 ? 28.890 16.849 -12.419 1.00 64.69 90 GLY A C 1
ATOM 750 O O . GLY A 1 90 ? 28.019 16.009 -12.208 1.00 64.69 90 GLY A O 1
ATOM 751 N N . LYS A 1 91 ? 29.845 16.650 -13.344 1.00 60.91 91 LYS A N 1
ATOM 752 C CA . LYS A 1 91 ? 29.898 15.470 -14.247 1.00 60.91 91 LYS A CA 1
ATOM 753 C C . LYS A 1 91 ? 29.963 14.113 -13.521 1.00 60.91 91 LYS A C 1
ATOM 755 O O . LYS A 1 91 ? 29.591 13.105 -14.102 1.00 60.91 91 LYS A O 1
ATOM 760 N N . ASN A 1 92 ? 30.404 14.102 -12.259 1.00 69.25 92 ASN A N 1
ATOM 761 C CA . ASN A 1 92 ? 30.522 12.910 -11.411 1.00 69.25 92 ASN A CA 1
ATOM 762 C C . ASN A 1 92 ? 29.629 12.984 -10.158 1.00 69.25 92 ASN A C 1
ATOM 764 O O . ASN A 1 92 ? 29.995 12.426 -9.126 1.00 69.25 92 ASN A O 1
ATOM 768 N N . ALA A 1 93 ? 28.500 13.699 -10.210 1.00 77.50 93 ALA A N 1
ATOM 769 C CA . ALA A 1 93 ? 27.610 13.868 -9.061 1.00 77.50 93 ALA A CA 1
ATOM 770 C C . ALA A 1 93 ? 27.102 12.525 -8.501 1.00 77.50 93 ALA A C 1
ATOM 772 O O . ALA A 1 93 ? 26.884 11.560 -9.237 1.00 77.50 93 ALA A O 1
ATOM 773 N N . TYR A 1 94 ? 26.877 12.481 -7.185 1.00 82.44 94 TYR A N 1
ATOM 774 C CA . TYR A 1 94 ? 26.473 11.274 -6.460 1.00 82.44 94 TYR A CA 1
ATOM 775 C C . TYR A 1 94 ? 25.233 10.607 -7.074 1.00 82.44 94 TYR A C 1
ATOM 777 O O . TYR A 1 94 ? 25.265 9.407 -7.343 1.00 82.44 94 TYR A O 1
ATOM 785 N N . PHE A 1 95 ? 24.191 11.392 -7.374 1.00 82.12 95 PHE A N 1
ATOM 786 C CA . PHE A 1 95 ? 22.926 10.904 -7.935 1.00 82.12 95 PHE A CA 1
ATOM 787 C C . PHE A 1 95 ? 22.947 10.608 -9.438 1.00 82.12 95 PHE A C 1
ATOM 789 O O . PHE A 1 95 ? 21.932 10.188 -9.975 1.00 82.12 95 PHE A O 1
ATOM 796 N N . HIS A 1 96 ? 24.065 10.798 -10.141 1.00 82.19 96 HIS A N 1
ATOM 797 C CA . HIS A 1 96 ? 24.149 10.405 -11.551 1.00 82.19 96 HIS A CA 1
ATOM 798 C C . HIS A 1 96 ? 24.494 8.910 -11.714 1.00 82.19 96 HIS A C 1
ATOM 800 O O . HIS A 1 96 ? 24.292 8.328 -12.779 1.00 82.19 96 HIS A O 1
ATOM 806 N N . ASN A 1 97 ? 25.013 8.270 -10.660 1.00 83.75 97 ASN A N 1
ATOM 807 C CA . ASN A 1 97 ? 25.291 6.836 -10.638 1.00 83.75 97 ASN A CA 1
ATOM 808 C C . ASN A 1 97 ? 24.088 6.064 -10.074 1.00 83.75 97 ASN A C 1
ATOM 810 O O . ASN A 1 97 ? 23.753 6.235 -8.903 1.00 83.75 97 ASN A O 1
ATOM 814 N N . GLY A 1 98 ? 23.494 5.169 -10.870 1.00 79.69 98 GLY A N 1
ATOM 815 C CA . GLY A 1 98 ? 22.303 4.395 -10.488 1.00 79.69 98 GLY A CA 1
ATOM 816 C C . GLY A 1 98 ? 22.442 3.622 -9.170 1.00 79.69 98 GLY A C 1
ATOM 817 O O . GLY A 1 98 ? 21.508 3.596 -8.374 1.00 79.69 98 GLY A O 1
ATOM 818 N N . TRP A 1 99 ? 23.628 3.079 -8.885 1.00 80.62 99 TRP A N 1
ATOM 819 C CA . TRP A 1 99 ? 23.896 2.353 -7.637 1.00 80.62 99 TRP A CA 1
ATOM 820 C C . TRP A 1 99 ? 23.862 3.261 -6.402 1.00 80.62 99 TRP A C 1
ATOM 822 O O . TRP A 1 99 ? 23.250 2.926 -5.394 1.00 80.62 99 TRP A O 1
ATOM 832 N N . ASN A 1 100 ? 24.430 4.463 -6.510 1.00 84.25 100 ASN A N 1
ATOM 833 C CA . ASN A 1 100 ? 24.398 5.446 -5.426 1.00 84.25 100 ASN A CA 1
ATOM 834 C C . ASN A 1 100 ? 22.987 6.021 -5.207 1.00 84.25 100 ASN A C 1
ATOM 836 O O . ASN A 1 100 ? 22.655 6.409 -4.092 1.00 84.25 100 ASN A O 1
ATOM 840 N N . ILE A 1 101 ? 22.149 6.090 -6.252 1.00 84.38 101 ILE A N 1
ATOM 841 C CA . ILE A 1 101 ? 20.737 6.487 -6.111 1.00 84.38 101 ILE A CA 1
ATOM 842 C C . ILE A 1 101 ? 19.993 5.463 -5.249 1.00 84.38 101 ILE A C 1
ATOM 844 O O . ILE A 1 101 ? 19.238 5.854 -4.359 1.00 84.38 101 ILE A O 1
ATOM 848 N N . MET A 1 102 ? 20.222 4.168 -5.487 1.00 78.31 102 ME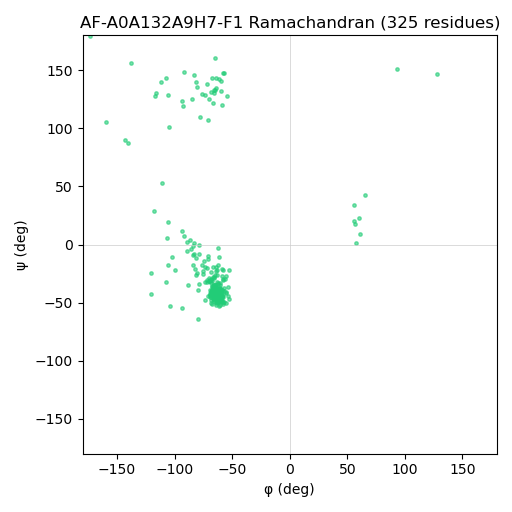T A N 1
ATOM 849 C CA . MET A 1 102 ? 19.607 3.093 -4.708 1.00 78.31 102 MET A CA 1
ATOM 850 C C . MET A 1 102 ? 20.019 3.177 -3.233 1.00 78.31 102 MET A C 1
ATOM 852 O O . MET A 1 102 ? 19.145 3.290 -2.370 1.00 78.31 102 MET A O 1
ATOM 856 N N . ASP A 1 103 ? 21.320 3.227 -2.944 1.00 83.38 103 ASP A N 1
ATOM 857 C CA . ASP A 1 103 ? 21.826 3.304 -1.568 1.00 83.38 103 ASP A CA 1
ATOM 858 C C . ASP A 1 103 ? 21.378 4.600 -0.872 1.00 83.38 103 ASP A C 1
ATOM 860 O O . ASP A 1 103 ? 20.859 4.574 0.245 1.00 83.38 103 ASP A O 1
ATOM 864 N N . GLY A 1 104 ? 21.461 5.739 -1.567 1.00 84.56 104 GLY A N 1
ATOM 865 C CA . GLY A 1 104 ? 20.995 7.027 -1.057 1.00 84.56 104 GLY A CA 1
ATOM 866 C C . GLY A 1 104 ? 19.489 7.058 -0.775 1.00 84.56 104 GLY A C 1
ATOM 867 O O . GLY A 1 104 ? 19.060 7.704 0.181 1.00 84.56 104 GLY A O 1
ATOM 868 N N . SER A 1 105 ? 18.675 6.337 -1.554 1.00 83.44 105 SER A N 1
ATOM 869 C CA . SER A 1 105 ? 17.235 6.217 -1.297 1.00 83.44 105 SER A CA 1
ATOM 870 C C . SER A 1 105 ? 16.942 5.404 -0.032 1.00 83.44 105 SER A C 1
ATOM 872 O O . SER A 1 105 ? 16.116 5.820 0.782 1.00 83.44 105 SER A O 1
ATOM 874 N N . LEU A 1 106 ? 17.670 4.302 0.185 1.00 82.88 106 LEU A N 1
ATOM 875 C CA . LEU A 1 106 ? 17.544 3.456 1.373 1.00 82.88 106 LEU A CA 1
ATOM 876 C C . LEU A 1 106 ? 17.900 4.239 2.643 1.00 82.88 106 LEU A C 1
ATOM 878 O O . LEU A 1 106 ? 17.162 4.216 3.631 1.00 82.88 106 LEU A O 1
ATOM 882 N N . VAL A 1 107 ? 19.006 4.983 2.596 1.00 89.50 107 VAL A N 1
ATOM 883 C CA . VAL A 1 107 ? 19.439 5.865 3.687 1.00 89.50 107 VAL A CA 1
ATOM 884 C C . VAL A 1 107 ? 18.445 7.003 3.898 1.00 89.50 107 VAL A C 1
ATOM 886 O O . VAL A 1 107 ? 18.085 7.299 5.036 1.00 89.50 107 VAL A O 1
ATOM 889 N N . GLY A 1 108 ? 17.949 7.608 2.817 1.00 86.94 108 GLY A N 1
ATOM 890 C CA . GLY A 1 108 ? 16.969 8.690 2.862 1.00 86.94 108 GLY A CA 1
ATOM 891 C C . GLY A 1 108 ? 15.668 8.294 3.560 1.00 86.94 108 GLY A C 1
ATOM 892 O O . GLY A 1 108 ? 15.191 9.042 4.412 1.00 86.94 108 GLY A O 1
ATOM 893 N N . ILE A 1 109 ? 15.124 7.106 3.267 1.00 84.38 109 ILE A N 1
ATOM 894 C CA . ILE A 1 109 ? 13.913 6.582 3.926 1.00 84.38 109 ILE A CA 1
ATOM 895 C C . ILE A 1 109 ? 14.146 6.419 5.435 1.00 84.38 109 ILE A C 1
ATOM 897 O O . ILE A 1 109 ? 13.322 6.858 6.240 1.00 84.38 109 ILE A O 1
ATOM 901 N N . SER A 1 110 ? 15.283 5.842 5.827 1.00 86.75 110 SER A N 1
ATOM 902 C CA . SER A 1 110 ? 15.625 5.610 7.236 1.00 86.75 110 SER A CA 1
ATOM 903 C C . SER A 1 110 ? 15.886 6.916 8.001 1.00 86.75 110 SER A C 1
ATOM 905 O O . SER A 1 110 ? 15.415 7.085 9.127 1.00 86.75 110 SER A O 1
ATOM 907 N N . LEU A 1 111 ? 16.570 7.887 7.384 1.00 87.00 111 LEU A N 1
ATOM 908 C CA . LEU A 1 111 ? 16.765 9.223 7.960 1.00 87.00 111 LEU A CA 1
ATOM 909 C C . LEU A 1 111 ? 15.442 9.984 8.096 1.00 87.00 111 LEU A C 1
ATOM 911 O O . LEU A 1 111 ? 15.241 10.690 9.086 1.00 87.00 111 LEU A O 1
ATOM 915 N N . PHE A 1 112 ? 14.530 9.825 7.136 1.00 86.19 112 PHE A N 1
ATOM 916 C CA . PHE A 1 112 ? 13.212 10.445 7.184 1.00 86.19 112 PHE A CA 1
ATOM 917 C C . PHE A 1 112 ? 12.356 9.899 8.338 1.00 86.19 112 PHE A C 1
ATOM 919 O O . PHE A 1 112 ? 11.708 10.684 9.028 1.00 86.19 112 PHE A O 1
ATOM 926 N N . ASP A 1 113 ? 12.399 8.592 8.623 1.00 82.75 113 ASP A N 1
ATOM 927 C CA . ASP A 1 113 ? 11.685 8.011 9.775 1.00 82.75 113 ASP A CA 1
ATOM 928 C C . ASP A 1 113 ? 12.244 8.507 11.124 1.00 82.75 113 ASP A C 1
ATOM 930 O O . ASP A 1 113 ? 11.483 8.843 12.041 1.00 82.75 113 ASP A O 1
ATOM 934 N N . ILE A 1 114 ? 13.571 8.651 11.240 1.00 84.94 114 ILE A N 1
ATOM 935 C CA . ILE A 1 114 ? 14.215 9.251 12.424 1.00 84.94 114 ILE A CA 1
ATOM 936 C C . ILE A 1 114 ? 13.794 10.717 12.578 1.00 84.94 114 ILE A C 1
ATOM 938 O O . ILE A 1 114 ? 13.414 11.142 13.673 1.00 84.94 114 ILE A O 1
ATOM 942 N N . PHE A 1 115 ? 13.816 11.482 11.485 1.00 85.56 115 PHE A N 1
ATOM 943 C CA . PHE A 1 115 ? 13.379 12.875 11.464 1.00 85.56 115 PHE A CA 1
ATOM 944 C C . PHE A 1 115 ? 11.922 12.999 11.928 1.00 85.56 115 PHE A C 1
ATOM 946 O O . PHE A 1 115 ? 11.635 13.737 12.871 1.00 85.56 115 PHE A O 1
ATOM 953 N N . LEU A 1 116 ? 11.001 12.216 11.360 1.00 81.25 116 LEU A N 1
ATOM 954 C CA . LEU A 1 116 ? 9.600 12.204 11.786 1.00 81.25 116 LEU A CA 1
ATOM 955 C C . LEU A 1 116 ? 9.440 11.815 13.259 1.00 81.25 116 LEU A C 1
ATOM 957 O O . LEU A 1 116 ? 8.642 12.428 13.967 1.00 81.25 116 LEU A O 1
ATOM 961 N N . SER A 1 117 ? 10.213 10.841 13.743 1.00 81.12 117 SER A N 1
ATOM 962 C CA . SER A 1 117 ? 10.187 10.409 15.145 1.00 81.12 117 SER A CA 1
ATOM 963 C C . SER A 1 117 ? 10.623 11.521 16.105 1.00 81.12 117 SER A C 1
ATOM 965 O O . SER A 1 117 ? 10.002 11.708 17.153 1.00 81.12 117 SER A O 1
ATOM 967 N N . PHE A 1 118 ? 11.637 12.303 15.733 1.00 84.62 118 PHE A N 1
ATOM 968 C CA . PHE A 1 118 ? 12.091 13.459 16.506 1.00 84.62 118 PHE A CA 1
ATOM 969 C C . PHE A 1 118 ? 11.037 14.577 16.548 1.00 84.62 118 PHE A C 1
ATOM 971 O O . PHE A 1 118 ? 10.709 15.096 17.617 1.00 84.62 118 PHE A O 1
ATOM 978 N N . PHE A 1 119 ? 10.445 14.922 15.401 1.00 81.44 119 PHE A N 1
ATOM 979 C CA . PHE A 1 119 ? 9.405 15.954 15.338 1.00 81.44 119 PHE A CA 1
ATOM 980 C C . PHE A 1 119 ? 8.097 15.521 16.012 1.00 81.44 119 PHE A C 1
ATOM 982 O O . PHE A 1 119 ? 7.413 16.354 16.610 1.00 81.44 119 PHE A O 1
ATOM 989 N N . ALA A 1 120 ? 7.778 14.225 16.006 1.00 79.25 120 ALA A N 1
ATOM 990 C CA . ALA A 1 120 ? 6.638 13.671 16.732 1.00 79.25 120 ALA A CA 1
ATOM 991 C C . ALA A 1 120 ? 6.757 13.850 18.253 1.00 79.25 120 ALA A C 1
ATOM 993 O O . ALA A 1 120 ? 5.741 14.069 18.908 1.00 79.25 120 ALA A O 1
ATOM 994 N N . GLN A 1 121 ? 7.968 13.839 18.823 1.00 78.62 121 GLN A N 1
ATOM 995 C CA . GLN A 1 121 ? 8.159 14.162 20.245 1.00 78.62 121 GLN A CA 1
ATOM 996 C C . GLN A 1 121 ? 7.887 15.642 20.550 1.00 78.62 121 GLN A C 1
ATOM 998 O O . GLN A 1 121 ? 7.399 15.969 21.629 1.00 78.62 121 GLN A O 1
ATOM 1003 N N . ARG A 1 122 ? 8.180 16.545 19.605 1.00 80.12 122 ARG A N 1
ATOM 1004 C CA . ARG A 1 122 ? 7.954 17.992 19.761 1.00 80.12 122 ARG A CA 1
ATOM 1005 C C . ARG A 1 122 ? 6.502 18.398 19.521 1.00 80.12 122 ARG A C 1
ATOM 1007 O O . ARG A 1 122 ? 5.992 19.261 20.226 1.00 80.12 122 ARG A O 1
ATOM 1014 N N . SER A 1 123 ? 5.842 17.793 18.537 1.00 80.62 123 SER A N 1
ATOM 1015 C CA . SER A 1 123 ? 4.436 18.046 18.214 1.00 80.62 123 SER A CA 1
ATOM 1016 C C . SER A 1 123 ? 3.728 16.734 17.846 1.00 80.62 123 SER A C 1
ATOM 1018 O O . SER A 1 123 ? 3.644 16.363 16.668 1.00 80.62 123 SER A O 1
ATOM 1020 N N . PRO A 1 124 ? 3.192 16.014 18.850 1.00 77.94 124 PRO A N 1
ATOM 1021 C CA . PRO A 1 124 ? 2.636 14.675 18.654 1.00 77.94 124 PRO A CA 1
ATOM 1022 C C . PRO A 1 124 ? 1.350 14.668 17.826 1.00 77.94 124 PRO A C 1
ATOM 1024 O O . PRO A 1 124 ? 1.044 13.667 17.185 1.00 77.94 124 PRO A O 1
ATOM 1027 N N . ARG A 1 125 ? 0.608 15.784 17.784 1.00 79.00 125 ARG A N 1
ATOM 1028 C CA . ARG A 1 125 ? -0.664 15.866 17.051 1.00 79.00 125 ARG A CA 1
ATOM 1029 C C . ARG A 1 125 ? -0.482 15.796 15.536 1.00 79.00 125 ARG A C 1
ATOM 1031 O O . ARG A 1 125 ? -1.237 15.098 14.883 1.00 79.00 125 ARG A O 1
ATOM 1038 N N . ILE A 1 126 ? 0.501 16.502 14.978 1.00 80.44 126 ILE A N 1
ATOM 1039 C CA . ILE A 1 126 ? 0.677 16.594 13.517 1.00 80.44 126 ILE A CA 1
ATOM 1040 C C . ILE A 1 126 ? 1.657 15.523 13.038 1.00 80.44 126 ILE A C 1
ATOM 1042 O O . ILE A 1 126 ? 1.323 14.696 12.192 1.00 80.44 126 ILE A O 1
ATOM 1046 N N . PHE A 1 127 ? 2.857 15.490 13.620 1.00 80.12 127 PHE A N 1
ATOM 1047 C CA . PHE A 1 127 ? 3.916 14.583 13.176 1.00 80.12 127 PHE A CA 1
ATOM 1048 C C . PHE A 1 127 ? 3.678 13.135 13.609 1.00 80.12 127 PHE A C 1
ATOM 1050 O O . PHE A 1 127 ? 4.124 12.220 12.922 1.00 80.12 127 PHE A O 1
ATOM 1057 N N . GLY A 1 128 ? 2.923 12.905 14.691 1.00 79.00 128 GLY A N 1
ATOM 1058 C CA . GLY A 1 128 ? 2.474 11.562 15.065 1.00 79.00 128 GLY A CA 1
ATOM 1059 C C . GLY A 1 128 ? 1.508 10.965 14.038 1.00 79.00 128 GLY A C 1
ATOM 1060 O O . GLY A 1 128 ? 1.683 9.817 13.633 1.00 79.00 128 GLY A O 1
ATOM 1061 N N . ILE A 1 129 ? 0.544 11.760 13.551 1.00 82.44 129 ILE A N 1
ATOM 1062 C CA . ILE A 1 129 ? -0.373 11.345 12.477 1.00 82.44 129 ILE A CA 1
ATOM 1063 C C . ILE A 1 129 ? 0.403 11.133 11.176 1.00 82.44 129 ILE A C 1
ATOM 1065 O O . ILE A 1 129 ? 0.239 10.098 10.537 1.00 82.44 129 ILE A O 1
ATOM 1069 N N . LEU A 1 130 ? 1.289 12.064 10.809 1.00 80.75 130 LEU A N 1
ATOM 1070 C CA . LEU A 1 130 ? 2.107 11.939 9.602 1.00 80.75 130 LEU A CA 1
ATOM 1071 C C . LEU A 1 130 ? 2.956 10.661 9.623 1.00 80.75 130 LEU A C 1
ATOM 1073 O O . LEU A 1 130 ? 2.966 9.921 8.643 1.00 80.75 130 LEU A O 1
ATOM 1077 N N . ARG A 1 131 ? 3.602 10.357 10.756 1.00 81.12 131 ARG A N 1
ATOM 1078 C CA . ARG A 1 131 ? 4.356 9.113 10.947 1.00 81.12 131 ARG A CA 1
ATOM 1079 C C . ARG A 1 131 ? 3.474 7.886 10.742 1.00 81.12 131 ARG A C 1
ATOM 1081 O O . ARG A 1 131 ? 3.853 7.003 9.980 1.00 81.12 131 ARG A O 1
ATOM 1088 N N . LEU A 1 132 ? 2.301 7.842 11.377 1.00 78.25 132 LEU A N 1
ATOM 1089 C CA . LEU A 1 132 ? 1.355 6.729 11.236 1.00 78.25 132 LEU A CA 1
ATOM 1090 C C . LEU A 1 132 ? 0.908 6.536 9.784 1.00 78.25 132 LEU A C 1
ATOM 1092 O O . LEU A 1 132 ? 0.887 5.406 9.295 1.00 78.25 132 LEU A O 1
ATOM 1096 N N . VAL A 1 133 ? 0.581 7.623 9.084 1.00 79.38 133 VAL A N 1
ATOM 1097 C CA . VAL A 1 133 ? 0.150 7.586 7.680 1.00 79.38 133 VAL A CA 1
ATOM 1098 C C . VAL A 1 133 ? 1.280 7.078 6.786 1.00 79.38 133 VAL A C 1
ATOM 1100 O O . VAL A 1 133 ? 1.071 6.134 6.028 1.00 79.38 133 VAL A O 1
ATOM 1103 N N . VAL A 1 134 ? 2.490 7.629 6.921 1.00 80.50 134 VAL A N 1
ATOM 1104 C CA . VAL A 1 134 ? 3.664 7.219 6.132 1.00 80.50 134 VAL A CA 1
ATOM 1105 C C . VAL A 1 134 ? 4.003 5.747 6.371 1.00 80.50 134 VAL A C 1
ATOM 1107 O O . VAL A 1 134 ? 4.160 4.997 5.409 1.00 80.50 134 VAL A O 1
ATOM 1110 N N . GLN A 1 135 ? 4.045 5.293 7.629 1.00 74.25 135 GLN A N 1
ATOM 1111 C CA . GLN A 1 135 ? 4.291 3.882 7.947 1.00 74.25 135 GLN A CA 1
ATOM 1112 C C . GLN A 1 135 ? 3.215 2.968 7.360 1.00 74.25 135 GLN A C 1
ATOM 1114 O O . GLN A 1 135 ? 3.526 1.885 6.863 1.00 74.25 135 GLN A O 1
ATOM 1119 N N . THR A 1 136 ? 1.954 3.398 7.397 1.00 72.88 136 THR A N 1
ATOM 1120 C CA . THR A 1 136 ? 0.835 2.620 6.858 1.00 72.88 136 THR A CA 1
ATOM 1121 C C . THR A 1 136 ? 0.913 2.514 5.335 1.00 72.88 136 THR A C 1
ATOM 1123 O O . THR A 1 136 ? 0.701 1.427 4.796 1.00 72.88 136 THR A O 1
ATOM 1126 N N . LEU A 1 137 ? 1.286 3.595 4.643 1.00 77.00 137 LEU A N 1
ATOM 1127 C CA . LEU A 1 137 ? 1.503 3.605 3.193 1.00 77.00 137 LEU A CA 1
ATOM 1128 C C . LEU A 1 137 ? 2.697 2.729 2.790 1.00 77.00 137 LEU A C 1
ATOM 1130 O O . LEU A 1 137 ? 2.564 1.863 1.934 1.00 77.00 137 LEU A O 1
ATOM 1134 N N . LEU A 1 138 ? 3.848 2.871 3.449 1.00 72.69 138 LEU A N 1
ATOM 1135 C CA . LEU A 1 138 ? 5.029 2.051 3.149 1.00 72.69 138 LEU A CA 1
ATOM 1136 C C . LEU A 1 138 ? 4.787 0.560 3.423 1.00 72.69 138 LEU A C 1
ATOM 1138 O O . LEU A 1 138 ? 5.206 -0.296 2.643 1.00 72.69 138 LEU A O 1
ATOM 1142 N N . SER A 1 139 ? 4.062 0.241 4.498 1.00 69.12 139 SER A N 1
ATOM 1143 C CA . SER A 1 139 ? 3.722 -1.147 4.836 1.00 69.12 139 SER A CA 1
ATOM 1144 C C . SER A 1 139 ? 2.736 -1.766 3.843 1.00 69.12 139 SER A C 1
ATOM 1146 O O . SER A 1 139 ? 2.809 -2.966 3.592 1.00 69.12 139 SER A O 1
ATOM 1148 N N . SER A 1 140 ? 1.841 -0.966 3.255 1.00 70.44 140 SER A N 1
ATOM 1149 C CA . SER A 1 140 ? 0.897 -1.424 2.224 1.00 70.44 140 SER A CA 1
ATOM 1150 C C . SER A 1 140 ? 1.522 -1.488 0.826 1.00 70.44 140 SER A C 1
ATOM 1152 O O . SER A 1 140 ? 1.120 -2.329 0.028 1.00 70.44 140 SER A O 1
ATOM 1154 N N . LEU A 1 141 ? 2.562 -0.696 0.543 1.00 69.00 141 LEU A N 1
ATOM 1155 C CA . LEU A 1 141 ? 3.334 -0.784 -0.703 1.00 69.00 141 LEU A CA 1
ATOM 1156 C C . LEU A 1 141 ? 4.155 -2.077 -0.815 1.00 69.00 141 LEU A C 1
ATOM 1158 O O . LEU A 1 141 ? 4.354 -2.581 -1.918 1.00 69.00 141 LEU A O 1
ATOM 1162 N N . ARG A 1 142 ? 4.611 -2.644 0.309 1.00 69.25 142 ARG A N 1
ATOM 1163 C CA . ARG A 1 142 ? 5.449 -3.855 0.327 1.00 69.25 142 ARG A CA 1
ATOM 1164 C C . ARG A 1 142 ? 4.786 -5.084 -0.340 1.00 69.25 142 ARG A C 1
ATOM 1166 O O . ARG A 1 142 ? 5.435 -5.673 -1.201 1.00 69.25 142 ARG A O 1
ATOM 1173 N N . PRO A 1 143 ? 3.529 -5.472 -0.039 1.00 67.19 143 PRO A N 1
ATOM 1174 C CA . PRO A 1 143 ? 2.847 -6.552 -0.764 1.00 67.19 143 PRO A CA 1
ATOM 1175 C C . PRO A 1 143 ? 2.470 -6.174 -2.208 1.00 67.19 143 PRO A C 1
ATOM 1177 O O . PRO A 1 143 ? 2.489 -7.035 -3.087 1.00 67.19 143 PRO A O 1
ATOM 1180 N N . ILE A 1 144 ? 2.183 -4.893 -2.475 1.00 75.06 144 ILE A N 1
ATOM 1181 C CA . ILE A 1 144 ? 1.866 -4.391 -3.824 1.00 75.06 144 ILE A CA 1
ATOM 1182 C C . ILE A 1 144 ? 3.089 -4.500 -4.748 1.00 75.06 144 ILE A C 1
ATOM 1184 O O . ILE A 1 144 ? 2.936 -4.822 -5.924 1.00 75.06 144 ILE A O 1
ATOM 1188 N N . GLY A 1 145 ? 4.301 -4.308 -4.217 1.00 77.19 145 GLY A N 1
ATOM 1189 C CA . GLY A 1 145 ? 5.552 -4.360 -4.976 1.00 77.19 145 GLY A CA 1
ATOM 1190 C C . GLY A 1 145 ? 5.760 -5.667 -5.744 1.00 77.19 145 GLY A C 1
ATOM 1191 O O . GLY A 1 145 ? 6.150 -5.625 -6.907 1.00 77.19 145 GLY A O 1
ATOM 1192 N N . ASN A 1 146 ? 5.423 -6.818 -5.151 1.00 74.75 146 ASN A N 1
ATOM 1193 C CA . ASN A 1 146 ? 5.541 -8.116 -5.828 1.00 74.75 146 ASN A CA 1
ATOM 1194 C C . ASN A 1 146 ? 4.603 -8.217 -7.038 1.00 74.75 146 ASN A C 1
ATOM 1196 O O . ASN A 1 146 ? 4.992 -8.719 -8.090 1.00 74.75 146 ASN A O 1
ATOM 1200 N N . ILE A 1 147 ? 3.374 -7.713 -6.902 1.00 78.81 147 ILE A N 1
ATOM 1201 C CA . ILE A 1 147 ? 2.377 -7.729 -7.977 1.00 78.81 147 ILE A CA 1
ATOM 1202 C C . ILE A 1 147 ? 2.776 -6.739 -9.074 1.00 78.81 147 ILE A C 1
ATOM 1204 O O . ILE A 1 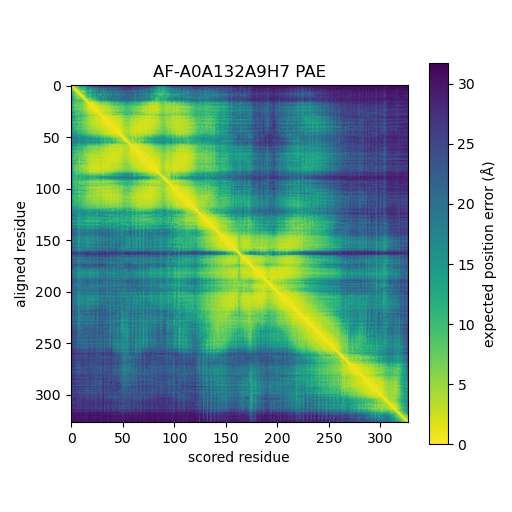147 ? 2.743 -7.089 -10.249 1.00 78.81 147 ILE A O 1
ATOM 1208 N N . VAL A 1 148 ? 3.213 -5.533 -8.699 1.00 82.00 148 VAL A N 1
ATOM 1209 C CA . VAL A 1 148 ? 3.706 -4.521 -9.644 1.00 82.00 148 VAL A CA 1
ATOM 1210 C C . VAL A 1 148 ? 4.912 -5.043 -10.418 1.00 82.00 148 VAL A C 1
ATOM 1212 O O . VAL A 1 148 ? 4.962 -4.861 -11.628 1.00 82.00 148 VAL A O 1
ATOM 1215 N N . LEU A 1 149 ? 5.843 -5.746 -9.768 1.00 83.06 149 LEU A N 1
ATOM 1216 C CA . LEU A 1 149 ? 6.990 -6.358 -10.437 1.00 83.06 149 LEU A CA 1
ATOM 1217 C C . LEU A 1 149 ? 6.550 -7.399 -11.476 1.00 83.06 149 LEU A C 1
ATOM 1219 O O . LEU A 1 149 ? 7.000 -7.335 -12.616 1.00 83.06 149 LEU A O 1
ATOM 1223 N N . ILE A 1 150 ? 5.623 -8.294 -11.115 1.00 83.56 150 ILE A N 1
ATOM 1224 C CA . ILE A 1 150 ? 5.043 -9.276 -12.046 1.00 83.56 150 ILE A CA 1
ATOM 1225 C C . ILE A 1 150 ? 4.374 -8.565 -13.233 1.00 83.56 150 ILE A C 1
ATOM 1227 O O . ILE A 1 150 ? 4.652 -8.898 -14.385 1.00 83.56 150 ILE A O 1
ATOM 1231 N N . CYS A 1 151 ? 3.547 -7.548 -12.971 1.00 83.94 151 CYS A N 1
ATOM 1232 C CA . CYS A 1 151 ? 2.902 -6.748 -14.012 1.00 83.94 151 CYS A CA 1
ATOM 1233 C C . CYS A 1 151 ? 3.924 -6.064 -14.929 1.00 83.94 151 CYS A C 1
ATOM 1235 O O . CYS A 1 151 ? 3.769 -6.121 -16.146 1.00 83.94 151 CYS A O 1
ATOM 1237 N N . CYS A 1 152 ? 4.983 -5.468 -14.374 1.00 85.56 152 CYS A N 1
ATOM 1238 C CA . CYS A 1 152 ? 6.063 -4.842 -15.134 1.00 85.56 152 CYS A CA 1
ATOM 1239 C C . CYS A 1 152 ? 6.794 -5.856 -16.022 1.00 85.56 152 CYS A C 1
ATOM 1241 O O . CYS A 1 152 ? 7.057 -5.560 -17.184 1.00 85.56 152 CYS A O 1
ATOM 1243 N N . THR A 1 153 ? 7.083 -7.061 -15.523 1.00 85.06 153 THR A N 1
ATOM 1244 C CA . THR A 1 153 ? 7.695 -8.128 -16.328 1.00 85.06 153 THR A CA 1
ATOM 1245 C C . THR A 1 153 ? 6.808 -8.510 -17.512 1.00 85.06 153 THR A C 1
ATOM 1247 O O . THR A 1 153 ? 7.299 -8.567 -18.638 1.00 85.06 153 THR A O 1
ATOM 1250 N N . PHE A 1 154 ? 5.501 -8.701 -17.304 1.00 84.06 154 PHE A N 1
ATOM 1251 C CA . PHE A 1 154 ? 4.570 -8.973 -18.406 1.00 84.06 154 PHE A CA 1
ATOM 1252 C C . PHE A 1 154 ? 4.469 -7.801 -19.387 1.00 84.06 154 PHE A C 1
ATOM 1254 O O . PHE A 1 154 ? 4.500 -8.019 -20.595 1.00 84.06 154 PHE A O 1
ATOM 1261 N N . PHE A 1 155 ? 4.421 -6.563 -18.895 1.00 85.44 155 PHE A N 1
ATOM 1262 C CA . PHE A 1 155 ? 4.438 -5.363 -19.734 1.00 85.44 155 PHE A CA 1
ATOM 1263 C C . PHE A 1 155 ? 5.685 -5.282 -20.614 1.00 85.44 155 PHE A C 1
ATOM 1265 O O . PHE A 1 155 ? 5.581 -4.915 -21.780 1.00 85.44 155 PHE A O 1
ATOM 1272 N N . ILE A 1 156 ? 6.853 -5.647 -20.081 1.00 85.75 156 ILE A N 1
ATOM 1273 C CA . ILE A 1 156 ? 8.106 -5.676 -20.840 1.00 85.75 156 ILE A CA 1
ATOM 1274 C C . ILE A 1 156 ? 8.081 -6.798 -21.881 1.00 85.75 156 ILE A C 1
ATOM 1276 O O . ILE A 1 156 ? 8.463 -6.558 -23.021 1.00 85.75 156 ILE A O 1
ATOM 1280 N N . ILE A 1 157 ? 7.598 -7.997 -21.536 1.00 86.88 157 ILE A N 1
ATOM 1281 C CA . ILE A 1 157 ? 7.500 -9.124 -22.479 1.00 86.88 157 ILE A CA 1
ATOM 1282 C C . ILE A 1 157 ? 6.591 -8.764 -23.660 1.00 86.88 157 ILE A C 1
ATOM 1284 O O . ILE A 1 157 ? 7.005 -8.881 -24.811 1.00 86.88 157 ILE A O 1
ATOM 1288 N N . PHE A 1 158 ? 5.375 -8.285 -23.385 1.00 85.44 158 PHE A N 1
ATOM 1289 C CA . PHE A 1 158 ? 4.450 -7.852 -24.435 1.00 85.44 158 PHE A CA 1
ATOM 1290 C C . PHE A 1 158 ? 4.999 -6.636 -25.186 1.00 85.44 158 PHE A C 1
ATOM 1292 O O . PHE A 1 158 ? 4.915 -6.588 -26.408 1.00 85.44 158 PHE A O 1
ATOM 1299 N N . GLY A 1 159 ? 5.650 -5.704 -24.488 1.00 84.38 159 GLY A N 1
ATOM 1300 C CA . GLY A 1 159 ? 6.305 -4.558 -25.108 1.00 84.38 159 GLY A CA 1
ATOM 1301 C C . GLY A 1 159 ? 7.372 -4.966 -26.123 1.00 84.38 159 GLY A C 1
ATOM 1302 O O . GLY A 1 159 ? 7.372 -4.446 -27.229 1.00 84.38 159 GLY A O 1
ATOM 1303 N N . ILE A 1 160 ? 8.238 -5.929 -25.796 1.00 83.25 160 ILE A N 1
ATOM 1304 C CA . ILE A 1 160 ? 9.277 -6.432 -26.711 1.00 83.25 160 ILE A CA 1
ATOM 1305 C C . ILE A 1 160 ? 8.662 -7.158 -27.918 1.00 83.25 160 ILE A C 1
ATOM 1307 O O . ILE A 1 160 ? 9.193 -7.065 -29.022 1.00 83.25 160 ILE A O 1
ATOM 1311 N N . LEU A 1 161 ? 7.554 -7.879 -27.719 1.00 80.00 161 LEU A N 1
ATOM 1312 C CA . LEU A 1 161 ? 6.849 -8.591 -28.791 1.00 80.00 161 LEU A CA 1
ATOM 1313 C C . LEU A 1 161 ? 6.032 -7.653 -29.703 1.00 80.00 161 LEU A C 1
ATOM 1315 O O . LEU A 1 161 ? 5.736 -8.015 -30.841 1.00 80.00 161 LEU A O 1
ATOM 1319 N N . GLY A 1 162 ? 5.653 -6.467 -29.217 1.00 71.62 162 GLY A N 1
ATOM 1320 C CA . GLY A 1 162 ? 4.853 -5.475 -29.935 1.00 71.62 162 GLY A CA 1
ATOM 1321 C C . GLY A 1 162 ? 5.686 -4.438 -30.702 1.00 71.62 162 GLY A C 1
ATOM 1322 O O . GLY A 1 162 ? 6.760 -4.028 -30.279 1.00 71.62 162 GLY A O 1
ATOM 1323 N N . VAL A 1 163 ? 5.154 -3.951 -31.829 1.00 60.75 163 VAL A N 1
ATOM 1324 C CA . VAL A 1 163 ? 5.898 -3.118 -32.802 1.00 60.75 163 VAL A CA 1
ATOM 1325 C C . VAL A 1 163 ? 6.218 -1.689 -32.316 1.00 60.75 163 VAL A C 1
ATOM 1327 O O . VAL A 1 163 ? 7.072 -1.042 -32.904 1.00 60.75 163 VAL A O 1
ATOM 1330 N N . GLN A 1 164 ? 5.639 -1.189 -31.218 1.00 61.28 164 GLN A N 1
ATOM 1331 C CA . GLN A 1 164 ? 6.010 0.093 -30.587 1.00 61.28 164 GLN A CA 1
ATOM 1332 C C . GLN A 1 164 ? 5.523 0.094 -29.129 1.00 61.28 164 GLN A C 1
ATOM 1334 O O . GLN A 1 164 ? 4.330 0.143 -28.834 1.00 61.28 164 GLN A O 1
ATOM 1339 N N . ALA A 1 165 ? 6.472 -0.069 -28.213 1.00 66.94 165 ALA A N 1
ATOM 1340 C CA . ALA A 1 165 ? 6.331 -1.104 -27.195 1.00 66.94 165 ALA A CA 1
ATOM 1341 C C . ALA A 1 165 ? 5.601 -0.719 -25.899 1.00 66.94 165 ALA A C 1
ATOM 1343 O O . ALA A 1 165 ? 4.931 -1.558 -25.316 1.00 66.94 165 ALA A O 1
ATOM 1344 N N . LEU A 1 166 ? 5.734 0.515 -25.403 1.00 72.19 166 LEU A N 1
ATOM 1345 C CA . LEU A 1 166 ? 5.375 0.818 -24.003 1.00 72.19 166 LEU A CA 1
ATOM 1346 C C . LEU A 1 166 ? 4.292 1.884 -23.847 1.00 72.19 166 LEU A C 1
ATOM 1348 O O . LEU A 1 166 ? 3.363 1.692 -23.066 1.00 72.19 166 LEU A O 1
ATOM 1352 N N . MET A 1 167 ? 4.353 2.966 -24.627 1.00 75.81 167 MET A N 1
ATOM 1353 C CA . MET A 1 167 ? 3.336 4.024 -24.571 1.00 75.81 167 MET A CA 1
ATOM 1354 C C . MET A 1 167 ? 1.967 3.521 -25.037 1.00 75.81 167 MET A C 1
ATOM 1356 O O . MET A 1 167 ? 0.962 3.765 -24.374 1.00 75.81 167 MET A O 1
ATOM 1360 N N . SER A 1 168 ? 1.926 2.751 -26.126 1.00 78.69 168 SER A N 1
ATOM 1361 C CA . SER A 1 168 ? 0.682 2.176 -26.645 1.00 78.69 168 SER A CA 1
ATOM 1362 C C . SER A 1 168 ? 0.088 1.144 -25.686 1.00 78.69 168 SER A C 1
ATOM 1364 O O . SER A 1 168 ? -1.116 1.163 -25.457 1.00 78.69 168 SER A O 1
ATOM 1366 N N . LEU A 1 169 ? 0.919 0.295 -25.064 1.00 83.81 169 LEU A N 1
ATOM 1367 C CA . LEU A 1 169 ? 0.466 -0.664 -24.048 1.00 83.81 169 LEU A CA 1
ATOM 1368 C C . LEU A 1 169 ? -0.049 0.023 -22.782 1.00 83.81 169 LEU A C 1
ATOM 1370 O O . LEU A 1 169 ? -1.020 -0.444 -22.189 1.00 83.81 169 LEU A O 1
ATOM 1374 N N . PHE A 1 170 ? 0.557 1.146 -22.387 1.00 82.50 170 PHE A N 1
ATOM 1375 C CA . PHE A 1 170 ? 0.066 1.950 -21.273 1.00 82.50 170 PHE A CA 1
ATOM 1376 C C . PHE A 1 170 ? -1.342 2.488 -21.558 1.00 82.50 170 PHE A C 1
ATOM 1378 O O . PHE A 1 170 ? -2.250 2.268 -20.757 1.00 82.50 170 PHE A O 1
ATOM 1385 N N . VAL A 1 171 ? -1.565 3.096 -22.728 1.00 82.62 171 VAL A N 1
ATOM 1386 C CA . VAL A 1 171 ? -2.902 3.573 -23.131 1.00 82.62 171 VAL A CA 1
ATOM 1387 C C . VAL A 1 171 ? -3.895 2.410 -23.240 1.00 82.62 171 VAL A C 1
ATOM 1389 O O . VAL A 1 171 ? -5.018 2.510 -22.748 1.00 82.62 171 VAL A O 1
ATOM 1392 N N . LEU A 1 172 ? -3.458 1.264 -23.774 1.00 84.81 172 LEU A N 1
ATOM 1393 C CA . LEU A 1 172 ? -4.288 0.062 -23.864 1.00 84.81 172 LEU A CA 1
ATOM 1394 C C . LEU A 1 172 ? -4.737 -0.436 -22.480 1.00 84.81 172 LEU A C 1
ATOM 1396 O O . LEU A 1 172 ? -5.891 -0.821 -22.301 1.00 84.81 172 LEU A O 1
ATOM 1400 N N . SER A 1 173 ? -3.848 -0.392 -21.484 1.00 84.62 173 SER A N 1
ATOM 1401 C CA . SER A 1 173 ? -4.155 -0.814 -20.112 1.00 84.62 173 SER A CA 1
ATOM 1402 C C . SER A 1 173 ? -5.149 0.102 -19.396 1.00 84.62 173 SER A C 1
ATOM 1404 O O . SER A 1 173 ? -5.951 -0.374 -18.592 1.00 84.62 173 SER A O 1
ATOM 1406 N N . SER A 1 174 ? -5.155 1.391 -19.746 1.00 85.38 174 SER A N 1
ATOM 1407 C CA . SER A 1 174 ? -6.103 2.383 -19.229 1.00 85.38 174 SER A CA 1
ATOM 1408 C C . SER A 1 174 ? -7.524 2.191 -19.775 1.00 85.38 174 SER A C 1
ATOM 1410 O O . SER A 1 174 ? -8.448 2.828 -19.277 1.00 85.38 174 SER A O 1
ATOM 1412 N N . LYS A 1 175 ? -7.716 1.314 -20.778 1.00 81.38 175 LYS A N 1
ATOM 1413 C CA . LYS A 1 175 ? -8.987 1.082 -21.495 1.00 81.38 175 LYS A CA 1
ATOM 1414 C C . LYS A 1 175 ? -9.591 2.338 -22.131 1.00 81.38 175 LYS A C 1
ATOM 1416 O O . LYS A 1 175 ? -10.759 2.324 -22.514 1.00 81.38 175 LYS A O 1
ATOM 1421 N N . ASP A 1 176 ? -8.799 3.386 -22.299 1.00 82.31 176 ASP A N 1
ATOM 1422 C CA . ASP A 1 176 ? -9.208 4.606 -22.979 1.00 82.31 176 ASP A CA 1
ATOM 1423 C C . ASP A 1 176 ? -8.552 4.649 -24.359 1.00 82.31 176 ASP A C 1
ATOM 1425 O O . ASP A 1 176 ? -7.359 4.385 -24.493 1.00 82.31 176 ASP A O 1
ATOM 1429 N N . GLY A 1 177 ? -9.340 4.871 -25.410 1.00 82.62 177 GLY A N 1
ATOM 1430 C CA . GLY A 1 177 ? -8.847 4.863 -26.794 1.00 82.62 177 GLY A CA 1
ATOM 1431 C C . GLY A 1 177 ? -8.239 3.537 -27.292 1.00 82.62 177 GLY A C 1
ATOM 1432 O O . GLY A 1 177 ? -7.680 3.504 -28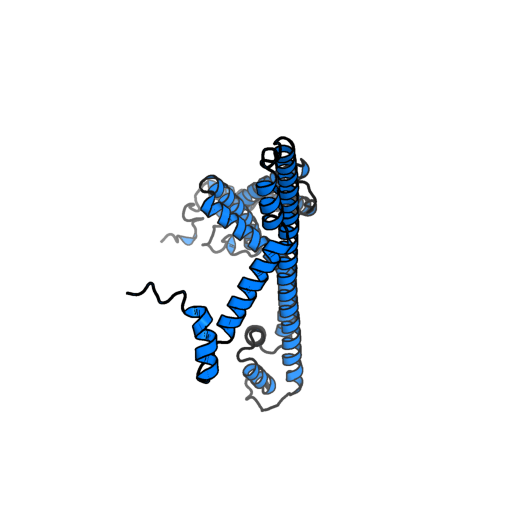.389 1.00 82.62 177 GLY A O 1
ATOM 1433 N N . TRP A 1 178 ? -8.353 2.434 -26.537 1.00 86.31 178 TRP A N 1
ATOM 1434 C CA . TRP A 1 178 ? -7.714 1.148 -26.863 1.00 86.31 178 TRP A CA 1
ATOM 1435 C C . TRP A 1 178 ? -8.174 0.556 -28.201 1.00 86.31 178 TRP A C 1
ATOM 1437 O O . TRP A 1 178 ? -7.378 -0.057 -28.908 1.00 86.31 178 TRP A O 1
ATOM 1447 N N . VAL A 1 179 ? -9.438 0.782 -28.569 1.00 88.75 179 VAL A N 1
ATOM 1448 C CA . VAL A 1 179 ? -10.032 0.310 -29.829 1.00 88.75 179 VAL A CA 1
ATOM 1449 C C . VAL A 1 179 ? -9.326 0.934 -31.038 1.00 88.75 179 VAL A C 1
ATOM 1451 O O . VAL A 1 179 ? -8.992 0.231 -31.986 1.00 88.75 179 VAL A O 1
ATOM 1454 N N . ASN A 1 180 ? -9.017 2.233 -30.982 1.00 88.44 180 ASN A N 1
ATOM 1455 C CA . ASN A 1 180 ? -8.338 2.937 -32.075 1.00 88.44 180 ASN A CA 1
ATOM 1456 C C . ASN A 1 180 ? -6.895 2.444 -32.252 1.00 88.44 180 ASN A C 1
ATOM 1458 O O . ASN A 1 180 ? -6.433 2.262 -33.378 1.00 88.44 180 ASN A O 1
ATOM 1462 N N . ILE A 1 181 ? -6.197 2.178 -31.142 1.00 88.25 181 ILE A N 1
ATOM 1463 C CA . ILE A 1 181 ? -4.835 1.620 -31.153 1.00 88.25 181 ILE A CA 1
ATOM 1464 C C . ILE A 1 181 ? -4.850 0.191 -31.702 1.00 88.25 181 ILE A C 1
ATOM 1466 O O . ILE A 1 181 ? -3.970 -0.180 -32.474 1.00 88.25 181 ILE A O 1
ATOM 1470 N N . MET A 1 182 ? -5.862 -0.596 -31.337 1.00 88.38 182 MET A N 1
ATOM 1471 C CA . MET A 1 182 ? -6.054 -1.951 -31.842 1.00 88.38 182 MET A CA 1
ATOM 1472 C C . MET A 1 182 ? -6.275 -1.958 -33.361 1.00 88.38 182 MET A C 1
ATOM 1474 O O . MET A 1 182 ? -5.571 -2.692 -34.047 1.00 88.38 182 MET A O 1
ATOM 1478 N N . TYR A 1 183 ? -7.181 -1.126 -33.892 1.00 88.88 183 TYR A N 1
ATOM 1479 C CA . TYR A 1 183 ? -7.403 -1.025 -35.343 1.00 88.88 183 TYR A CA 1
ATOM 1480 C C . TYR A 1 183 ? -6.153 -0.538 -36.081 1.00 88.88 183 TYR A C 1
ATOM 1482 O O . TYR A 1 183 ? -5.703 -1.184 -37.020 1.00 88.88 183 TYR A O 1
ATOM 1490 N N . THR A 1 184 ? -5.484 0.500 -35.569 1.00 88.38 184 THR A N 1
ATOM 1491 C CA . THR A 1 184 ? -4.197 0.961 -36.129 1.00 88.38 184 THR A CA 1
ATOM 1492 C C . THR A 1 184 ? -3.142 -0.154 -36.142 1.00 88.38 184 THR A C 1
ATOM 1494 O O . THR A 1 184 ? -2.345 -0.264 -37.071 1.00 88.38 184 THR A O 1
ATOM 1497 N N . GLY A 1 185 ? -3.129 -1.005 -35.111 1.00 87.12 185 GLY A N 1
ATOM 1498 C CA . GLY A 1 185 ? -2.229 -2.152 -35.015 1.00 87.12 185 GLY A CA 1
ATOM 1499 C C . GLY A 1 185 ? -2.594 -3.316 -35.943 1.00 87.12 185 GLY A C 1
ATOM 1500 O O . GLY A 1 185 ? -1.694 -4.021 -36.402 1.00 87.12 185 GLY A O 1
ATOM 1501 N N . LEU A 1 186 ? -3.880 -3.529 -36.227 1.00 89.19 186 LEU A N 1
ATOM 1502 C CA . LEU A 1 186 ? -4.378 -4.522 -37.188 1.00 89.19 186 LEU A CA 1
ATOM 1503 C C . LEU A 1 186 ? -4.009 -4.141 -38.624 1.00 89.19 186 LEU A C 1
ATOM 1505 O O . LEU A 1 186 ? -3.519 -4.988 -39.373 1.00 89.19 186 LEU A O 1
ATOM 1509 N N . ASP A 1 187 ? -4.144 -2.856 -38.948 1.00 90.25 187 ASP A N 1
ATOM 1510 C CA . ASP A 1 187 ? -3.946 -2.334 -40.301 1.00 90.25 187 ASP A CA 1
ATOM 1511 C C . ASP A 1 187 ? -2.468 -2.055 -40.639 1.00 90.25 187 ASP A C 1
ATOM 1513 O O . ASP A 1 187 ? -2.117 -1.768 -41.784 1.00 90.25 187 ASP A O 1
ATOM 1517 N N . ALA A 1 188 ? -1.564 -2.139 -39.655 1.00 87.31 188 ALA A N 1
ATOM 1518 C CA . ALA A 1 188 ? -0.142 -1.859 -39.849 1.00 87.31 188 ALA A CA 1
ATOM 1519 C C . ALA A 1 188 ? 0.534 -2.877 -40.792 1.00 87.31 188 ALA A C 1
ATOM 1521 O O . ALA A 1 188 ? 0.455 -4.088 -40.586 1.00 87.31 188 ALA A O 1
ATOM 1522 N N . VAL A 1 189 ? 1.275 -2.415 -41.796 1.00 86.75 189 VAL A N 1
ATOM 1523 C CA . VAL A 1 189 ? 1.941 -3.313 -42.762 1.00 86.75 189 VAL A CA 1
ATOM 1524 C C . VAL A 1 189 ? 3.441 -3.408 -42.483 1.00 86.75 189 VAL A C 1
ATOM 1526 O O . VAL A 1 189 ? 3.968 -4.501 -42.273 1.00 86.75 189 VAL A O 1
ATOM 1529 N N . GLY A 1 190 ? 4.114 -2.261 -42.397 1.00 84.94 190 GLY A N 1
ATOM 1530 C CA . GLY A 1 190 ? 5.552 -2.151 -42.175 1.00 84.94 190 GLY A CA 1
ATOM 1531 C C . GLY A 1 190 ? 5.977 -0.698 -41.965 1.00 84.94 190 GLY A C 1
ATOM 1532 O O . GLY A 1 190 ? 5.148 0.210 -41.987 1.00 84.94 190 GLY A O 1
ATOM 1533 N N . VAL A 1 191 ? 7.273 -0.478 -41.742 1.00 85.81 191 VAL A N 1
ATOM 1534 C CA . VAL A 1 191 ? 7.836 0.876 -41.612 1.00 85.81 191 VAL A CA 1
ATOM 1535 C C . VAL A 1 191 ? 7.710 1.599 -42.956 1.00 85.81 191 VAL A C 1
ATOM 1537 O O . VAL A 1 191 ? 8.009 1.012 -43.994 1.00 85.81 191 VAL A O 1
ATOM 1540 N N . ASP A 1 192 ? 7.234 2.845 -42.926 1.00 88.31 192 ASP A N 1
ATOM 1541 C CA . ASP A 1 192 ? 7.013 3.712 -44.096 1.00 88.31 192 ASP A CA 1
ATOM 1542 C C . ASP A 1 192 ? 6.017 3.174 -45.141 1.00 88.31 192 ASP A C 1
ATOM 1544 O O . ASP A 1 192 ? 6.028 3.584 -46.302 1.00 88.31 192 ASP A O 1
ATOM 1548 N N . GLN A 1 193 ? 5.123 2.270 -44.734 1.00 90.56 193 GLN A N 1
ATOM 1549 C CA . GLN A 1 193 ? 4.056 1.748 -45.588 1.00 90.56 193 GLN A CA 1
ATOM 1550 C C . GLN A 1 193 ? 2.685 2.214 -45.103 1.00 90.56 193 GLN A C 1
ATOM 1552 O O . GLN A 1 193 ? 2.412 2.245 -43.902 1.00 90.56 193 GLN A O 1
ATOM 1557 N N . GLN A 1 194 ? 1.812 2.561 -46.053 1.00 89.44 194 GLN A N 1
ATOM 1558 C CA . GLN A 1 194 ? 0.440 2.959 -45.751 1.00 89.44 194 GLN A CA 1
ATOM 1559 C C . GLN A 1 194 ? -0.324 1.771 -45.135 1.00 89.44 194 GLN A C 1
ATOM 1561 O O . GLN A 1 194 ? -0.217 0.660 -45.664 1.00 89.44 194 GLN A O 1
ATOM 1566 N N . PRO A 1 195 ? -1.091 1.976 -44.046 1.00 92.50 195 PRO A N 1
ATOM 1567 C CA . PRO A 1 195 ? -1.915 0.926 -43.460 1.00 92.50 195 PRO A CA 1
ATOM 1568 C C . PRO A 1 195 ? -2.945 0.395 -44.460 1.00 92.50 195 PRO A C 1
ATOM 1570 O O . PRO A 1 195 ? -3.532 1.157 -45.233 1.00 92.50 195 PRO A O 1
ATOM 1573 N N . ILE A 1 196 ? -3.156 -0.918 -44.424 1.00 92.00 196 ILE A N 1
ATOM 1574 C CA . ILE A 1 196 ? -4.149 -1.629 -45.230 1.00 92.00 196 ILE A CA 1
ATOM 1575 C C . ILE A 1 196 ? -5.140 -2.254 -44.259 1.00 92.00 196 ILE A C 1
ATOM 1577 O O . ILE A 1 196 ? -4.736 -2.969 -43.343 1.00 92.00 196 ILE A O 1
ATOM 1581 N N . GLU A 1 197 ? -6.425 -1.993 -44.480 1.00 91.25 197 GLU A N 1
ATOM 1582 C CA . GLU A 1 197 ? -7.500 -2.497 -43.630 1.00 91.25 197 GLU A CA 1
ATOM 1583 C C . GLU A 1 197 ? -7.433 -4.027 -43.496 1.00 91.25 197 GLU A C 1
ATOM 1585 O O . GLU A 1 197 ? -7.356 -4.745 -44.497 1.00 91.25 197 GLU A O 1
ATOM 1590 N N . ASN A 1 198 ? -7.444 -4.520 -42.255 1.00 88.25 198 ASN A N 1
ATOM 1591 C CA . ASN A 1 198 ? -7.404 -5.945 -41.912 1.00 88.25 198 ASN A CA 1
ATOM 1592 C C . ASN A 1 198 ? -6.208 -6.715 -42.510 1.00 88.25 198 ASN A C 1
ATOM 1594 O O . ASN A 1 198 ? -6.310 -7.906 -42.801 1.00 88.25 198 ASN A O 1
ATOM 1598 N N . TYR A 1 199 ? -5.043 -6.071 -42.653 1.00 88.25 199 TYR A N 1
ATOM 1599 C CA . TYR A 1 199 ? -3.841 -6.729 -43.182 1.00 88.25 199 TYR A CA 1
ATOM 1600 C C . TYR A 1 199 ? -3.450 -7.998 -42.406 1.00 88.25 199 TYR A C 1
ATOM 1602 O O . TYR A 1 199 ? -3.069 -9.006 -43.005 1.00 88.25 199 TYR A O 1
ATOM 1610 N N . ASN A 1 200 ? -3.529 -7.970 -41.069 1.00 86.81 200 ASN A N 1
ATOM 1611 C CA . ASN A 1 200 ? -3.259 -9.149 -40.248 1.00 86.81 200 ASN A CA 1
ATOM 1612 C C . ASN A 1 200 ? -4.185 -9.245 -39.030 1.00 86.81 200 ASN A C 1
ATOM 1614 O O . ASN A 1 200 ? -3.846 -8.802 -37.928 1.00 86.81 200 ASN A O 1
ATOM 1618 N N . GLU A 1 201 ? -5.320 -9.912 -39.224 1.00 87.12 201 GLU A N 1
ATOM 1619 C CA . GLU A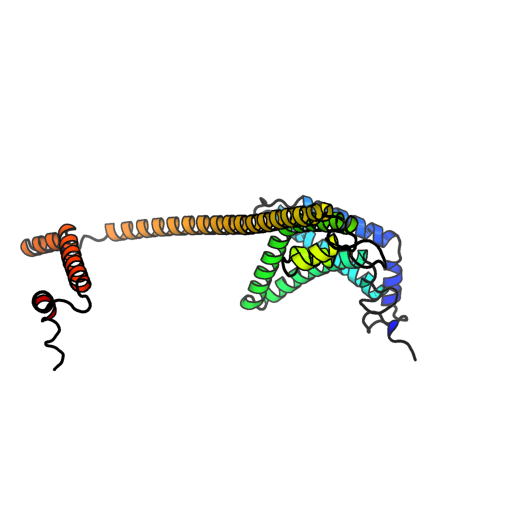 1 201 ? -6.342 -10.144 -38.198 1.00 87.12 201 GLU A CA 1
ATOM 1620 C C . GLU A 1 201 ? -5.822 -10.904 -36.965 1.00 87.12 201 GLU A C 1
ATOM 1622 O O . GLU A 1 201 ? -6.301 -10.683 -35.852 1.00 87.12 201 GLU A O 1
ATOM 1627 N N . TRP A 1 202 ? -4.783 -11.741 -37.099 1.00 87.94 202 TRP A N 1
ATOM 1628 C CA . TRP A 1 202 ? -4.235 -12.513 -35.973 1.00 87.94 202 TRP A CA 1
ATOM 1629 C C . TRP A 1 202 ? -3.641 -11.640 -34.866 1.00 87.94 202 TRP A C 1
ATOM 1631 O O . TRP A 1 202 ? -3.574 -12.067 -33.710 1.00 87.94 202 TRP A O 1
ATOM 1641 N N . ARG A 1 203 ? -3.263 -10.394 -35.177 1.00 85.62 203 ARG A N 1
ATOM 1642 C CA . ARG A 1 203 ? -2.801 -9.426 -34.171 1.00 85.62 203 ARG A CA 1
ATOM 1643 C C . ARG A 1 203 ? -3.894 -9.053 -33.171 1.00 85.62 203 ARG A C 1
ATOM 1645 O O . ARG A 1 203 ? -3.573 -8.627 -32.064 1.00 85.62 203 ARG A O 1
ATOM 1652 N N . LEU A 1 204 ? -5.169 -9.282 -33.491 1.00 87.25 204 LEU A N 1
ATOM 1653 C CA . LEU A 1 204 ? -6.273 -9.114 -32.548 1.00 87.25 204 LEU A CA 1
ATOM 1654 C C . LEU A 1 204 ? -6.086 -9.979 -31.292 1.00 87.25 204 LEU A C 1
ATOM 1656 O O . LEU A 1 204 ? -6.317 -9.510 -30.177 1.00 87.25 204 LEU A O 1
ATOM 1660 N N . LEU A 1 205 ? -5.610 -11.220 -31.453 1.00 89.62 205 LEU A N 1
ATOM 1661 C CA . LEU A 1 205 ? -5.377 -12.134 -30.331 1.00 89.62 205 LEU A CA 1
ATOM 1662 C C . LEU A 1 205 ? -4.321 -11.594 -29.364 1.00 89.62 205 LEU A C 1
ATOM 1664 O O . LEU A 1 205 ? -4.442 -11.779 -28.153 1.00 89.62 205 LEU A O 1
ATOM 1668 N N . TYR A 1 206 ? -3.316 -10.883 -29.874 1.00 87.50 206 TYR A N 1
ATOM 1669 C CA . TYR A 1 206 ? -2.319 -10.211 -29.045 1.00 87.50 206 TYR A CA 1
ATOM 1670 C C . TYR A 1 206 ? -2.965 -9.130 -28.159 1.00 87.50 206 TYR A C 1
ATOM 1672 O O . TYR A 1 206 ? -2.776 -9.143 -26.943 1.00 87.50 206 TYR A O 1
ATOM 1680 N N . PHE A 1 207 ? -3.798 -8.250 -28.727 1.00 87.44 207 PHE A N 1
ATOM 1681 C CA . PHE A 1 207 ? -4.473 -7.195 -27.958 1.00 87.44 207 PHE A CA 1
ATOM 1682 C C . PHE A 1 207 ? -5.475 -7.760 -26.940 1.00 87.44 207 PHE A C 1
ATOM 1684 O O . PHE A 1 207 ? -5.489 -7.327 -25.785 1.00 87.44 207 PHE A O 1
ATOM 1691 N N . ILE A 1 208 ? -6.278 -8.756 -27.332 1.00 89.81 208 ILE A N 1
ATOM 1692 C CA . ILE A 1 208 ? -7.258 -9.394 -26.438 1.00 89.81 208 ILE A CA 1
ATOM 1693 C C . ILE A 1 208 ? -6.555 -10.144 -25.300 1.00 89.81 208 ILE A C 1
ATOM 1695 O O . ILE A 1 208 ? -6.941 -9.993 -24.140 1.00 89.81 208 ILE A O 1
ATOM 1699 N N . SER A 1 209 ? -5.513 -10.927 -25.597 1.00 89.06 209 SER A N 1
ATOM 1700 C CA . SER A 1 209 ? -4.781 -11.672 -24.566 1.00 89.06 209 SER A CA 1
ATOM 1701 C C . SER A 1 209 ? -4.095 -10.747 -23.557 1.00 89.06 209 SER A C 1
ATOM 1703 O O . SER A 1 209 ? -4.183 -10.993 -22.353 1.00 89.06 209 SER A O 1
ATOM 1705 N N . PHE A 1 210 ? -3.497 -9.644 -24.017 1.00 87.69 210 PHE A N 1
ATOM 1706 C CA . PHE A 1 210 ? -2.917 -8.628 -23.141 1.00 87.69 210 PHE A CA 1
ATOM 1707 C C . PHE A 1 210 ? -3.973 -7.975 -22.235 1.00 87.69 210 PHE A C 1
ATOM 1709 O O . PHE A 1 210 ? -3.773 -7.882 -21.022 1.00 87.69 210 PHE A O 1
ATOM 1716 N N . LEU A 1 211 ? -5.122 -7.570 -22.791 1.00 88.19 211 LEU A N 1
ATOM 1717 C CA . LEU A 1 211 ? -6.207 -6.951 -22.022 1.00 88.19 211 LEU A CA 1
ATOM 1718 C C . LEU A 1 211 ? -6.773 -7.888 -20.952 1.00 88.19 211 LEU A C 1
ATOM 1720 O O . LEU A 1 211 ? -7.001 -7.452 -19.823 1.00 88.19 211 LEU A O 1
ATOM 1724 N N . LEU A 1 212 ? -6.976 -9.167 -21.281 1.00 88.62 212 LEU A N 1
ATOM 1725 C CA . LEU A 1 212 ? -7.449 -10.166 -20.320 1.00 88.62 212 LEU A CA 1
ATOM 1726 C C . LEU A 1 212 ? -6.435 -10.393 -19.197 1.00 88.62 212 LEU A C 1
ATOM 1728 O O . LEU A 1 212 ? -6.818 -10.428 -18.027 1.00 88.62 212 LEU A O 1
ATOM 1732 N N . LEU A 1 213 ? -5.149 -10.497 -19.536 1.00 87.06 213 LEU A N 1
ATOM 1733 C CA . LEU A 1 213 ? -4.082 -10.709 -18.564 1.00 87.06 213 LEU A CA 1
ATOM 1734 C C . LEU A 1 213 ? -3.963 -9.519 -17.602 1.00 87.06 213 LEU A C 1
ATOM 1736 O O . LEU A 1 213 ? -4.011 -9.707 -16.386 1.00 87.06 213 LEU A O 1
ATOM 1740 N N . VAL A 1 214 ? -3.885 -8.288 -18.119 1.00 85.44 214 VAL A N 1
ATOM 1741 C CA . VAL A 1 214 ? -3.804 -7.078 -17.282 1.00 85.44 214 VAL A CA 1
ATOM 1742 C C . VAL A 1 214 ? -5.064 -6.913 -16.432 1.00 85.44 214 VAL A C 1
ATOM 1744 O O . VAL A 1 214 ? -4.962 -6.634 -15.238 1.00 85.44 214 VAL A O 1
ATOM 1747 N N . ALA A 1 215 ? -6.253 -7.144 -16.998 1.00 85.38 215 ALA A N 1
ATOM 1748 C CA . ALA A 1 215 ? -7.503 -7.071 -16.245 1.00 85.38 215 ALA A CA 1
ATOM 1749 C C . ALA A 1 215 ? -7.553 -8.094 -15.099 1.00 85.38 215 ALA A C 1
ATOM 1751 O O . ALA A 1 215 ? -7.978 -7.750 -13.995 1.00 85.38 215 ALA A O 1
ATOM 1752 N N . PHE A 1 216 ? -7.079 -9.322 -15.330 1.00 85.25 216 PHE A N 1
ATOM 1753 C CA . PHE A 1 216 ? -6.995 -10.356 -14.301 1.00 85.25 216 PHE A CA 1
ATOM 1754 C C . PHE A 1 216 ? -6.045 -9.954 -13.166 1.00 85.25 216 PHE A C 1
ATOM 1756 O O . PHE A 1 216 ? -6.406 -10.062 -11.994 1.00 85.25 216 PHE A O 1
ATOM 1763 N N . PHE A 1 217 ? -4.860 -9.429 -13.488 1.00 82.69 217 PHE A N 1
ATOM 1764 C CA . PHE A 1 217 ? -3.908 -8.977 -12.470 1.00 82.69 217 PHE A CA 1
ATOM 1765 C C . PHE A 1 217 ? -4.410 -7.774 -11.673 1.00 82.69 217 PHE A C 1
ATOM 1767 O O . PHE A 1 217 ? -4.287 -7.775 -10.450 1.00 82.69 217 PHE A O 1
ATOM 1774 N N . VAL A 1 218 ? -5.011 -6.776 -12.325 1.00 81.88 218 VAL A N 1
ATOM 1775 C CA . VAL A 1 218 ? -5.580 -5.606 -11.635 1.00 81.88 218 VAL A CA 1
ATOM 1776 C C . VAL A 1 218 ? -6.711 -6.027 -10.697 1.00 81.88 218 VAL A C 1
ATOM 1778 O O . VAL A 1 218 ? -6.764 -5.563 -9.557 1.00 81.88 218 VAL A O 1
ATOM 1781 N N . LEU A 1 219 ? -7.576 -6.948 -11.131 1.00 83.69 219 LEU A N 1
ATOM 1782 C CA . LEU A 1 219 ? -8.641 -7.489 -10.290 1.00 83.69 219 LEU A CA 1
ATOM 1783 C C . LEU A 1 219 ? -8.064 -8.239 -9.085 1.00 83.69 219 LEU A C 1
ATOM 1785 O O . LEU A 1 219 ? -8.465 -7.973 -7.954 1.00 83.69 219 LEU A O 1
ATOM 1789 N N . ASN A 1 220 ? -7.083 -9.115 -9.298 1.00 79.50 220 ASN A N 1
ATOM 1790 C CA . ASN A 1 220 ? -6.444 -9.855 -8.210 1.00 79.50 220 ASN A CA 1
ATOM 1791 C C . ASN A 1 220 ? -5.670 -8.945 -7.249 1.00 79.50 220 ASN A C 1
ATOM 1793 O O . ASN A 1 220 ? -5.674 -9.191 -6.045 1.00 79.50 220 ASN A O 1
ATOM 1797 N N . MET A 1 221 ? -5.051 -7.871 -7.746 1.00 82.00 221 MET A N 1
ATOM 1798 C CA . MET A 1 221 ? -4.420 -6.847 -6.913 1.00 82.00 221 MET A CA 1
ATOM 1799 C C . MET A 1 221 ? -5.459 -6.135 -6.044 1.00 82.00 221 MET A C 1
ATOM 1801 O O . MET A 1 221 ? -5.254 -5.982 -4.841 1.00 82.00 221 MET A O 1
ATOM 1805 N N . PHE A 1 222 ? -6.583 -5.723 -6.634 1.00 80.38 222 PHE A N 1
ATOM 1806 C CA . PHE A 1 222 ? -7.658 -5.051 -5.913 1.00 80.38 222 PHE A CA 1
ATOM 1807 C C . PHE A 1 222 ? -8.263 -5.958 -4.840 1.00 80.38 222 PHE A C 1
ATOM 1809 O O . PHE A 1 222 ? -8.360 -5.559 -3.681 1.00 80.38 222 PHE A O 1
ATOM 1816 N N . VAL A 1 223 ? -8.597 -7.200 -5.199 1.00 84.44 223 VAL A N 1
ATOM 1817 C CA . VAL A 1 223 ? -9.093 -8.204 -4.252 1.00 84.44 223 VAL A CA 1
ATOM 1818 C C . VAL A 1 223 ? -8.059 -8.452 -3.157 1.00 84.44 223 VAL A C 1
ATOM 1820 O O . VAL A 1 223 ? -8.425 -8.440 -1.989 1.00 84.44 223 VAL A O 1
ATOM 1823 N N . GLY A 1 224 ? -6.774 -8.587 -3.494 1.00 82.06 224 GLY A N 1
ATOM 1824 C CA . GLY A 1 224 ? -5.698 -8.753 -2.516 1.00 82.06 224 GLY A CA 1
ATOM 1825 C C . GLY A 1 224 ? -5.633 -7.609 -1.501 1.00 82.06 224 GLY A C 1
ATOM 1826 O O . GLY A 1 224 ? -5.638 -7.855 -0.298 1.00 82.06 224 GLY A O 1
ATOM 1827 N N . VAL A 1 225 ? -5.652 -6.355 -1.964 1.00 78.62 225 VAL A N 1
ATOM 1828 C CA . VAL A 1 225 ? -5.614 -5.168 -1.091 1.00 78.62 225 VAL A CA 1
ATOM 1829 C C . VAL A 1 225 ? -6.883 -5.045 -0.245 1.00 78.62 225 VAL A C 1
ATOM 1831 O O . VAL A 1 225 ? -6.804 -4.758 0.950 1.00 78.62 225 VAL A O 1
ATOM 1834 N N . VAL A 1 226 ? -8.061 -5.270 -0.831 1.00 82.88 226 VAL A N 1
ATOM 1835 C CA . VAL A 1 226 ? -9.339 -5.204 -0.108 1.00 82.88 226 VAL A CA 1
ATOM 1836 C C . VAL A 1 226 ? -9.431 -6.311 0.937 1.00 82.88 226 VAL A C 1
ATOM 1838 O O . VAL A 1 226 ? -9.829 -6.039 2.067 1.00 82.88 226 VAL A O 1
ATOM 1841 N N . VAL A 1 227 ? -9.034 -7.538 0.598 1.00 84.69 227 VAL A N 1
ATOM 1842 C CA . VAL A 1 227 ? -9.047 -8.680 1.520 1.00 84.69 227 VAL A CA 1
ATOM 1843 C C . VAL A 1 227 ? -8.069 -8.461 2.667 1.00 84.69 227 VAL A C 1
ATOM 1845 O O . VAL A 1 227 ? -8.451 -8.697 3.814 1.00 84.69 227 VAL A O 1
ATOM 1848 N N . GLU A 1 228 ? -6.861 -7.965 2.390 1.00 80.94 228 GLU A N 1
ATOM 1849 C CA . GLU A 1 228 ? -5.867 -7.634 3.417 1.00 80.94 228 GLU A CA 1
ATOM 1850 C C . GLU A 1 228 ? -6.396 -6.547 4.362 1.00 80.94 228 GLU A C 1
ATOM 1852 O O . GLU A 1 228 ? -6.385 -6.705 5.585 1.00 80.94 228 GLU A O 1
ATOM 1857 N N . ASN A 1 229 ? -6.963 -5.471 3.807 1.00 76.94 229 ASN A N 1
ATOM 1858 C CA . ASN A 1 229 ? -7.581 -4.411 4.600 1.00 76.94 229 ASN A CA 1
ATOM 1859 C C . ASN A 1 229 ? -8.761 -4.931 5.429 1.00 76.94 229 ASN A C 1
ATOM 1861 O O . ASN A 1 229 ? -8.887 -4.593 6.606 1.00 76.94 229 ASN A O 1
ATOM 1865 N N . PHE A 1 230 ? -9.598 -5.796 4.854 1.00 83.31 230 PHE A N 1
ATOM 1866 C CA . PHE A 1 230 ? -10.718 -6.407 5.559 1.00 83.31 230 PHE A CA 1
ATOM 1867 C C . PHE A 1 230 ? -10.241 -7.318 6.692 1.00 83.31 230 PHE A C 1
ATOM 1869 O O . PHE A 1 230 ? -10.791 -7.274 7.791 1.00 83.31 230 PHE A O 1
ATOM 1876 N N . HIS A 1 231 ? -9.187 -8.106 6.465 1.00 84.44 231 HIS A N 1
ATOM 1877 C CA . HIS A 1 231 ? -8.572 -8.937 7.498 1.00 84.44 231 HIS A CA 1
ATOM 1878 C C . HIS A 1 231 ? -8.018 -8.081 8.636 1.00 84.44 231 HIS A C 1
ATOM 1880 O O . HIS A 1 231 ? -8.271 -8.386 9.803 1.00 84.44 231 HIS A O 1
ATOM 1886 N N . ARG A 1 232 ? -7.345 -6.972 8.319 1.00 80.12 232 ARG A N 1
ATOM 1887 C CA . ARG A 1 232 ? -6.833 -6.029 9.317 1.00 80.12 232 ARG A CA 1
ATOM 1888 C C . ARG A 1 232 ? -7.955 -5.384 10.132 1.00 80.12 232 ARG A C 1
ATOM 1890 O O . ARG A 1 232 ? -7.888 -5.390 11.360 1.00 80.12 232 ARG A O 1
ATOM 1897 N N . CYS A 1 233 ? -9.004 -4.881 9.481 1.00 82.56 233 CYS A N 1
ATOM 1898 C CA . CYS A 1 233 ? -10.171 -4.317 10.165 1.00 82.56 233 CYS A CA 1
ATOM 1899 C C . CYS A 1 233 ? -10.858 -5.355 11.054 1.00 82.56 233 CYS A C 1
ATOM 1901 O O . CYS A 1 233 ? -11.153 -5.067 12.211 1.00 82.56 233 CYS A O 1
ATOM 1903 N N . ARG A 1 234 ? -11.046 -6.580 10.550 1.00 88.69 234 ARG A N 1
ATOM 1904 C CA . ARG A 1 234 ? -11.646 -7.680 11.310 1.00 88.69 234 ARG A CA 1
ATOM 1905 C C . ARG A 1 234 ? -10.843 -8.004 12.570 1.00 88.69 234 ARG A C 1
ATOM 1907 O O . ARG A 1 234 ? -11.442 -8.211 13.620 1.00 88.69 234 ARG A O 1
ATOM 1914 N N . GLN A 1 235 ? -9.511 -8.017 12.494 1.00 85.06 235 GLN A N 1
ATOM 1915 C CA . GLN A 1 235 ? -8.651 -8.265 13.657 1.00 85.06 235 GLN A CA 1
ATOM 1916 C C . GLN A 1 235 ? -8.769 -7.165 14.718 1.00 85.06 235 GLN A C 1
ATOM 1918 O O . GLN A 1 235 ? -8.905 -7.479 15.901 1.00 85.06 235 GLN A O 1
ATOM 1923 N N . VAL A 1 236 ? -8.748 -5.891 14.307 1.00 85.25 236 VAL A N 1
ATOM 1924 C CA . VAL A 1 236 ? -8.914 -4.748 15.223 1.00 85.25 236 VAL A CA 1
ATOM 1925 C C . VAL A 1 236 ? -10.292 -4.794 15.880 1.00 85.25 236 VAL A C 1
ATOM 1927 O O . VAL A 1 236 ? -10.395 -4.739 17.104 1.00 85.25 236 VAL A O 1
ATOM 1930 N N . GLN A 1 237 ? -11.341 -5.000 15.083 1.00 86.44 237 GLN A N 1
ATOM 1931 C CA . GLN A 1 237 ? -12.712 -5.081 15.573 1.00 86.44 237 GLN A CA 1
ATOM 1932 C C . GLN A 1 237 ? -12.896 -6.242 16.556 1.00 86.44 237 GLN A C 1
ATOM 1934 O O . GLN A 1 237 ? -13.518 -6.071 17.599 1.00 86.44 237 GLN A O 1
ATOM 1939 N N . GLU A 1 238 ? -12.318 -7.415 16.283 1.00 90.00 238 GLU A N 1
ATOM 1940 C CA . GLU A 1 238 ? -12.410 -8.565 17.185 1.00 90.00 238 GLU A CA 1
ATOM 1941 C C . GLU A 1 238 ? -11.704 -8.304 18.530 1.00 90.00 238 GLU A C 1
ATOM 1943 O O . GLU A 1 238 ? -12.186 -8.738 19.581 1.00 90.00 238 GLU A O 1
ATOM 1948 N N . GLN A 1 239 ? -10.580 -7.581 18.524 1.00 86.31 239 GLN A N 1
ATOM 1949 C CA . GLN A 1 239 ? -9.879 -7.176 19.746 1.00 86.31 239 GLN A CA 1
ATOM 1950 C C . GLN A 1 239 ? -10.683 -6.151 20.554 1.00 86.31 239 GLN A C 1
ATOM 1952 O O . GLN A 1 239 ? -10.873 -6.337 21.760 1.00 86.31 239 GLN A O 1
ATOM 1957 N N . GLU A 1 240 ? -11.197 -5.110 19.899 1.00 88.44 240 GLU A N 1
ATOM 1958 C CA . GLU A 1 240 ? -12.024 -4.081 20.534 1.00 88.44 240 GLU A CA 1
ATOM 1959 C C . GLU A 1 240 ? -13.311 -4.673 21.113 1.00 88.44 240 GLU A C 1
ATOM 1961 O O . GLU A 1 240 ? -13.679 -4.384 22.253 1.00 88.44 240 GLU A O 1
ATOM 1966 N N . GLU A 1 241 ? -13.969 -5.573 20.382 1.00 88.12 241 GLU A N 1
ATOM 1967 C CA . GLU A 1 241 ? -15.200 -6.202 20.843 1.00 88.12 241 GLU A CA 1
ATOM 1968 C C . GLU A 1 241 ? -14.947 -7.127 22.043 1.00 88.12 241 GLU A C 1
ATOM 1970 O O . GLU A 1 241 ? -15.724 -7.133 23.002 1.00 88.12 241 GLU A O 1
ATOM 1975 N N . LYS A 1 242 ? -13.832 -7.874 22.053 1.00 91.44 242 LYS A N 1
ATOM 1976 C CA . LYS A 1 242 ? -13.408 -8.668 23.221 1.00 91.44 242 LYS A CA 1
ATOM 1977 C C . LYS A 1 242 ? -13.164 -7.778 24.442 1.00 91.44 242 LYS A C 1
ATOM 1979 O O . LYS A 1 242 ? -13.652 -8.108 25.527 1.00 91.44 242 LYS A O 1
ATOM 1984 N N . ALA A 1 243 ? -12.474 -6.649 24.270 1.00 91.19 243 ALA A N 1
ATOM 1985 C CA . ALA A 1 243 ? -12.217 -5.688 25.341 1.00 91.19 243 ALA A CA 1
ATOM 1986 C C . ALA A 1 243 ? -13.521 -5.070 25.876 1.00 91.19 243 ALA A C 1
ATOM 1988 O O . ALA A 1 243 ? -13.766 -5.072 27.085 1.00 91.19 243 ALA A O 1
ATOM 1989 N N . PHE A 1 244 ? -14.414 -4.641 24.982 1.00 92.56 244 PHE A N 1
ATOM 1990 C CA . PHE A 1 244 ? -15.714 -4.079 25.342 1.00 92.56 244 PHE A CA 1
ATOM 1991 C C . PHE A 1 244 ? -16.601 -5.092 26.080 1.00 92.56 244 PHE A C 1
ATOM 1993 O O . PHE A 1 244 ? -17.190 -4.781 27.121 1.00 92.56 244 PHE A O 1
ATOM 2000 N N . ARG A 1 245 ? -16.668 -6.343 25.600 1.00 91.38 245 ARG A N 1
ATOM 2001 C CA . ARG A 1 245 ? -17.421 -7.419 26.266 1.00 91.38 245 ARG A CA 1
ATOM 2002 C C . ARG A 1 245 ? -16.862 -7.722 27.660 1.00 91.38 245 ARG A C 1
ATOM 2004 O O . ARG A 1 245 ? -17.651 -7.962 28.577 1.00 91.38 245 ARG A O 1
ATOM 2011 N N . ALA A 1 246 ? -15.541 -7.696 27.842 1.00 91.44 246 ALA A N 1
ATOM 2012 C CA . ALA A 1 246 ? -14.910 -7.878 29.149 1.00 91.44 246 ALA A CA 1
ATOM 2013 C C . ALA A 1 246 ? -15.254 -6.728 30.111 1.00 91.44 246 ALA A C 1
ATOM 2015 O O . ALA A 1 246 ? -15.694 -6.984 31.235 1.00 91.44 246 ALA A O 1
ATOM 2016 N N . MET A 1 247 ? -15.164 -5.479 29.642 1.00 91.31 247 MET A N 1
ATOM 2017 C CA . MET A 1 247 ? -15.503 -4.288 30.425 1.00 91.31 247 MET A CA 1
ATOM 2018 C C . MET A 1 247 ? -16.975 -4.297 30.865 1.00 91.31 247 MET A C 1
ATOM 2020 O O . MET A 1 247 ? -17.271 -4.147 32.050 1.00 91.31 247 MET A O 1
ATOM 2024 N N . LYS A 1 248 ? -17.908 -4.592 29.950 1.00 93.00 248 LYS A N 1
ATOM 2025 C CA . LYS A 1 248 ? -19.348 -4.663 30.255 1.00 93.00 248 LYS A CA 1
ATOM 2026 C C . LYS A 1 248 ? -19.689 -5.787 31.240 1.00 93.00 248 LYS A C 1
ATOM 2028 O O . LYS A 1 248 ? -20.579 -5.633 32.080 1.00 93.00 248 LYS A O 1
ATOM 2033 N N . ARG A 1 249 ? -18.997 -6.933 31.160 1.00 89.56 249 ARG A N 1
ATOM 2034 C CA . ARG A 1 249 ? -19.139 -8.033 32.135 1.00 89.56 249 ARG A CA 1
ATOM 2035 C C . ARG A 1 249 ? -18.654 -7.610 33.521 1.00 89.56 249 ARG A C 1
ATOM 2037 O O . ARG A 1 249 ? -19.361 -7.874 34.494 1.00 89.56 249 ARG A O 1
ATOM 2044 N N . ALA A 1 250 ? -17.509 -6.933 33.604 1.00 89.38 250 ALA A N 1
ATOM 2045 C CA . ALA A 1 250 ? -16.968 -6.418 34.859 1.00 89.38 250 ALA A CA 1
ATOM 2046 C C . ALA A 1 250 ? -17.919 -5.394 35.502 1.00 89.38 250 ALA A C 1
ATOM 2048 O O . ALA A 1 250 ? -18.324 -5.564 36.653 1.00 89.38 250 ALA A O 1
ATOM 2049 N N . GLU A 1 251 ? -18.385 -4.415 34.724 1.00 91.81 251 GLU A N 1
ATOM 2050 C CA . GLU A 1 251 ? -19.310 -3.381 35.193 1.00 91.81 251 GLU A CA 1
ATOM 2051 C C . GLU A 1 251 ? -20.647 -3.979 35.670 1.00 91.81 251 GLU A C 1
ATOM 2053 O O . GLU A 1 251 ? -21.166 -3.621 36.729 1.00 91.81 251 GLU A O 1
ATOM 2058 N N . LYS A 1 252 ? -21.213 -4.947 34.931 1.00 89.12 252 LYS A N 1
ATOM 2059 C CA . LYS A 1 252 ? -22.470 -5.609 35.320 1.00 89.12 252 LYS A CA 1
ATOM 2060 C C . LYS A 1 252 ? -22.320 -6.415 36.610 1.00 89.12 252 LYS A C 1
ATOM 2062 O O . LYS A 1 252 ? -23.255 -6.434 37.414 1.00 89.12 252 LYS A O 1
ATOM 2067 N N . MET A 1 253 ? -21.178 -7.078 36.820 1.00 83.50 253 MET A N 1
ATOM 2068 C CA . MET A 1 253 ? -20.888 -7.764 38.082 1.00 83.50 253 MET A CA 1
ATOM 2069 C C . MET A 1 253 ? -20.786 -6.777 39.245 1.00 83.50 253 MET A C 1
ATOM 2071 O O . MET A 1 253 ? -21.358 -7.036 40.304 1.00 83.50 253 MET A O 1
ATOM 2075 N N . GLU A 1 254 ? -20.137 -5.629 39.048 1.00 87.44 254 GLU A N 1
ATOM 2076 C CA . GLU A 1 254 ? -20.025 -4.594 40.077 1.00 87.44 254 GLU A CA 1
ATOM 2077 C C . GLU A 1 254 ? -21.389 -3.976 40.423 1.00 87.44 254 GLU A C 1
ATOM 2079 O O . GLU A 1 254 ? -21.761 -3.908 41.597 1.00 87.44 254 GLU A O 1
ATOM 2084 N N . LYS A 1 255 ? -22.196 -3.616 39.415 1.00 87.69 255 LYS A N 1
ATOM 2085 C CA . LYS A 1 255 ? -23.564 -3.109 39.619 1.00 87.69 255 LYS A CA 1
ATOM 2086 C C . LYS A 1 255 ? -24.454 -4.132 40.324 1.00 87.69 255 LYS A C 1
ATOM 2088 O O . LYS A 1 255 ? -25.201 -3.761 41.226 1.00 87.69 255 LYS A O 1
ATOM 2093 N N . ARG A 1 256 ? -24.362 -5.424 39.970 1.00 80.75 256 ARG A N 1
ATOM 2094 C CA . ARG A 1 256 ? -25.068 -6.503 40.691 1.00 80.75 256 ARG A CA 1
ATOM 2095 C C . ARG A 1 256 ? -24.631 -6.590 42.152 1.00 80.75 256 ARG A C 1
ATOM 2097 O O . ARG A 1 256 ? -25.493 -6.723 43.013 1.00 80.75 256 ARG A O 1
ATOM 2104 N N . ARG A 1 257 ? -23.328 -6.494 42.438 1.00 80.69 257 ARG A N 1
ATOM 2105 C CA . ARG A 1 257 ? -22.800 -6.502 43.813 1.00 80.69 257 ARG A CA 1
ATOM 2106 C C . ARG A 1 257 ? -23.332 -5.328 44.637 1.00 80.69 257 ARG A C 1
ATOM 2108 O O . ARG A 1 257 ? -23.755 -5.546 45.766 1.00 80.69 257 ARG A O 1
ATOM 2115 N N . LYS A 1 258 ? -23.363 -4.117 44.069 1.00 79.38 258 LYS A N 1
ATOM 2116 C CA . LYS A 1 258 ? -23.924 -2.928 44.737 1.00 79.38 258 LYS A CA 1
ATOM 2117 C C . LYS A 1 258 ? -25.434 -3.069 44.965 1.00 79.38 258 LYS A C 1
ATOM 2119 O O . LYS A 1 258 ? -25.893 -2.912 46.087 1.00 79.38 258 LYS A O 1
ATOM 2124 N N . LYS A 1 259 ? -26.191 -3.492 43.947 1.00 74.75 259 LYS A N 1
ATOM 2125 C CA . LYS A 1 259 ? -27.654 -3.647 44.031 1.00 74.75 259 LYS A CA 1
ATOM 2126 C C . LYS A 1 259 ? -28.110 -4.761 44.983 1.00 74.75 259 LYS A C 1
ATOM 2128 O O . LYS A 1 259 ? -29.195 -4.664 45.531 1.00 74.75 259 LYS A O 1
ATOM 2133 N N . MET A 1 260 ? -27.306 -5.807 45.194 1.00 70.50 260 MET A N 1
ATOM 2134 C CA . MET A 1 260 ? -27.610 -6.850 46.190 1.00 70.50 260 MET A CA 1
ATOM 2135 C C . MET A 1 260 ? -27.446 -6.377 47.641 1.00 70.50 260 MET A C 1
ATOM 2137 O O . MET A 1 260 ? -28.003 -7.007 48.533 1.00 70.50 260 MET A O 1
ATOM 2141 N N . ARG A 1 261 ? -26.686 -5.302 47.893 1.00 73.94 261 ARG A N 1
ATOM 2142 C CA . ARG A 1 261 ? -26.521 -4.734 49.242 1.00 73.94 261 ARG A CA 1
ATOM 2143 C C . ARG A 1 261 ? -27.688 -3.846 49.668 1.00 73.94 261 ARG A C 1
ATOM 2145 O O . ARG A 1 261 ? -27.898 -3.685 50.864 1.00 73.94 261 ARG A O 1
ATOM 2152 N N . GLU A 1 262 ? -28.424 -3.274 48.723 1.00 75.06 262 GLU A N 1
ATOM 2153 C CA . GLU A 1 262 ? -29.536 -2.376 49.022 1.00 75.06 262 GLU A CA 1
ATOM 2154 C C . GLU A 1 262 ? -30.854 -3.164 49.061 1.00 75.06 262 GLU A C 1
ATOM 2156 O O . GLU A 1 262 ? -31.193 -3.842 48.084 1.00 75.06 262 GLU A O 1
ATOM 2161 N N . PRO A 1 263 ? -31.613 -3.109 50.172 1.00 76.75 263 PRO A N 1
ATOM 2162 C CA . PRO A 1 263 ? -32.918 -3.745 50.228 1.00 76.75 263 PRO A CA 1
ATOM 2163 C C . PRO A 1 263 ? -33.854 -3.114 49.181 1.00 76.75 263 PRO A C 1
ATOM 2165 O O . PRO A 1 263 ? -33.802 -1.904 48.947 1.00 76.75 263 PRO A O 1
ATOM 2168 N N . PRO A 1 264 ? -34.721 -3.902 48.523 1.00 78.00 264 PRO A N 1
ATOM 2169 C CA . PRO A 1 264 ? -35.637 -3.376 47.519 1.00 78.00 264 PRO A CA 1
ATOM 2170 C C . PRO A 1 264 ? -36.567 -2.305 48.107 1.00 78.00 264 PRO A C 1
ATOM 2172 O O . PRO A 1 264 ? -37.213 -2.519 49.130 1.00 78.00 264 PRO A O 1
ATOM 2175 N N . TYR A 1 265 ? -36.685 -1.167 47.418 1.00 80.12 265 TYR A N 1
ATOM 2176 C CA . TYR A 1 265 ? -37.392 0.030 47.904 1.00 80.12 265 TYR A CA 1
ATOM 2177 C C . TYR A 1 265 ? -38.882 -0.178 48.247 1.00 80.12 265 TYR A C 1
ATOM 2179 O O . TYR A 1 265 ? -39.469 0.614 48.980 1.00 80.12 265 TYR A O 1
ATOM 2187 N N . PHE A 1 266 ? -39.518 -1.221 47.706 1.00 76.31 266 PHE A N 1
ATOM 2188 C CA . PHE A 1 266 ? -40.943 -1.519 47.885 1.00 76.31 266 PHE A CA 1
ATOM 2189 C C . PHE A 1 266 ? -41.248 -2.360 49.140 1.00 76.31 266 PHE A C 1
ATOM 2191 O O . PHE A 1 266 ? -42.402 -2.717 49.366 1.00 76.31 266 PHE A O 1
ATOM 2198 N N . ILE A 1 267 ? -40.242 -2.659 49.974 1.00 80.12 267 ILE A N 1
ATOM 2199 C CA . ILE A 1 267 ? -40.392 -3.442 51.216 1.00 80.12 267 ILE A CA 1
ATOM 2200 C C . ILE A 1 267 ? -41.400 -2.829 52.204 1.00 80.12 267 ILE A C 1
ATOM 2202 O O . ILE A 1 267 ? -42.071 -3.566 52.917 1.00 80.12 267 ILE A O 1
ATOM 2206 N N . GLY A 1 268 ? -41.548 -1.501 52.222 1.00 83.31 268 GLY A N 1
ATOM 2207 C CA . GLY A 1 268 ? -42.465 -0.790 53.123 1.00 83.31 268 GLY A CA 1
ATOM 2208 C C . GLY A 1 268 ? -43.856 -0.494 52.549 1.00 83.31 268 GLY A C 1
ATOM 2209 O O . GLY A 1 268 ? -44.570 0.340 53.100 1.00 83.31 268 GLY A O 1
ATOM 2210 N N . TYR A 1 269 ? -44.243 -1.073 51.407 1.00 86.25 269 TYR A N 1
ATOM 2211 C CA . TYR A 1 269 ? -45.508 -0.722 50.749 1.00 86.25 269 TYR A CA 1
ATOM 2212 C C . TYR A 1 269 ? -46.714 -1.433 51.380 1.00 86.25 269 TYR A C 1
ATOM 2214 O O . TYR A 1 269 ? -46.701 -2.641 51.602 1.00 86.25 269 TYR A O 1
ATOM 2222 N N . GLY A 1 270 ? -47.803 -0.688 51.601 1.00 86.44 270 GLY A N 1
ATOM 2223 C CA . GLY A 1 270 ? -49.100 -1.257 51.985 1.00 86.44 270 GLY A CA 1
ATOM 2224 C C . GLY A 1 270 ? -49.710 -2.137 50.881 1.00 86.44 270 GLY A C 1
ATOM 2225 O O . GLY A 1 270 ? -49.359 -2.008 49.708 1.00 86.44 270 GLY A O 1
ATOM 2226 N N . ARG A 1 271 ? -50.661 -3.015 51.239 1.00 86.00 271 ARG A N 1
ATOM 2227 C CA . ARG A 1 271 ? -51.198 -4.076 50.351 1.00 86.00 271 ARG A CA 1
ATOM 2228 C C . ARG A 1 271 ? -51.723 -3.565 49.000 1.00 86.00 271 ARG A C 1
ATOM 2230 O O . ARG A 1 271 ? -51.397 -4.140 47.967 1.00 86.00 271 ARG A O 1
ATOM 2237 N N . ILE A 1 272 ? -52.480 -2.466 49.000 1.00 89.31 272 ILE A N 1
ATOM 2238 C CA . ILE A 1 272 ? -53.060 -1.872 47.780 1.00 89.31 272 ILE A CA 1
ATOM 2239 C C . ILE A 1 272 ? -51.961 -1.265 46.893 1.00 89.31 272 ILE A C 1
ATOM 2241 O O . ILE A 1 272 ? -51.923 -1.498 45.686 1.00 89.31 272 ILE A O 1
ATOM 2245 N N . ARG A 1 273 ? -51.003 -0.550 47.498 1.00 87.81 273 ARG A N 1
ATOM 2246 C CA . ARG A 1 273 ? -49.868 0.057 46.784 1.00 87.81 273 ARG A CA 1
ATOM 2247 C C . ARG A 1 273 ? -48.947 -1.001 46.172 1.00 87.81 273 ARG A C 1
ATOM 2249 O O . ARG A 1 273 ? -48.469 -0.817 45.057 1.00 87.81 273 ARG A O 1
ATOM 2256 N N . LEU A 1 274 ? -48.723 -2.113 46.875 1.00 86.56 274 LEU A N 1
ATOM 2257 C CA . LEU A 1 274 ? -47.928 -3.238 46.379 1.00 86.56 274 LEU A CA 1
ATOM 2258 C C . LEU A 1 274 ? -48.612 -3.942 45.193 1.00 86.56 274 LEU A C 1
ATOM 2260 O O . LEU A 1 274 ? -47.933 -4.360 44.259 1.00 86.56 274 LEU A O 1
ATOM 2264 N N . TYR A 1 275 ? -49.944 -4.048 45.209 1.00 88.88 275 TYR A N 1
ATOM 2265 C CA . TYR A 1 275 ? -50.717 -4.624 44.107 1.00 88.88 275 TYR A CA 1
ATOM 2266 C C . TYR A 1 275 ? -50.589 -3.789 42.826 1.00 88.88 275 TYR A C 1
ATOM 2268 O O . TYR A 1 275 ? -50.183 -4.320 41.795 1.00 88.88 275 TYR A O 1
ATOM 2276 N N . ILE A 1 276 ? -50.834 -2.476 42.909 1.00 89.69 276 ILE A N 1
ATOM 2277 C CA . ILE A 1 276 ? -50.687 -1.556 41.766 1.00 89.69 276 ILE A CA 1
ATOM 2278 C C . ILE A 1 276 ? -49.245 -1.572 41.249 1.00 89.69 276 ILE A C 1
ATOM 2280 O O . ILE A 1 276 ? -49.014 -1.693 40.048 1.00 89.69 276 ILE A O 1
ATOM 2284 N N . HIS A 1 277 ? -48.264 -1.525 42.155 1.00 87.94 277 HIS A N 1
ATOM 2285 C CA . HIS A 1 277 ? -46.848 -1.607 41.796 1.00 87.94 277 HIS A CA 1
ATOM 2286 C C . HIS A 1 277 ? -46.522 -2.900 41.037 1.00 87.94 277 HIS A C 1
ATOM 2288 O O . HIS A 1 277 ? -45.859 -2.853 40.004 1.00 87.94 277 HIS A O 1
ATOM 2294 N N . ARG A 1 278 ? -47.039 -4.051 41.479 1.00 86.81 278 ARG A N 1
ATOM 2295 C CA . ARG A 1 278 ? -46.818 -5.340 40.809 1.00 86.81 278 ARG A CA 1
ATOM 2296 C C . ARG A 1 278 ? -47.463 -5.405 39.418 1.00 86.81 278 ARG A C 1
ATOM 2298 O O . ARG A 1 278 ? -46.881 -6.027 38.534 1.00 86.81 278 ARG A O 1
ATOM 2305 N N . VAL A 1 279 ? -48.617 -4.765 39.220 1.00 90.75 279 VAL A N 1
ATOM 2306 C CA . VAL A 1 279 ? -49.287 -4.672 37.909 1.00 90.75 279 VAL A CA 1
ATOM 2307 C C . VAL A 1 279 ? -48.484 -3.789 36.951 1.00 90.75 279 VAL A C 1
ATOM 2309 O O . VAL A 1 279 ? -48.146 -4.238 35.861 1.00 90.75 279 VAL A O 1
ATOM 2312 N N . VAL A 1 280 ? -48.105 -2.581 37.381 1.00 89.00 280 VAL A N 1
ATOM 2313 C CA . VAL A 1 280 ? -47.386 -1.603 36.541 1.00 89.00 280 VAL A CA 1
ATOM 2314 C C . VAL A 1 280 ? -45.968 -2.066 36.199 1.00 89.00 280 VAL A C 1
ATOM 2316 O O . VAL A 1 280 ? -45.503 -1.849 35.091 1.00 89.00 280 VAL A O 1
ATOM 2319 N N . THR A 1 281 ? -45.281 -2.750 37.118 1.00 86.81 281 THR A N 1
ATOM 2320 C CA . THR A 1 281 ? -43.918 -3.270 36.875 1.00 86.81 281 THR A CA 1
ATOM 2321 C C . THR A 1 281 ? -43.920 -4.622 36.136 1.00 86.81 281 THR A C 1
ATOM 2323 O O . THR A 1 281 ? -42.870 -5.239 35.939 1.00 86.81 281 THR A O 1
ATOM 2326 N N . GLY A 1 282 ? -45.098 -5.147 35.786 1.00 89.06 282 GLY A N 1
ATOM 2327 C CA . GLY A 1 282 ? -45.252 -6.419 35.094 1.00 89.06 282 GLY A CA 1
ATOM 2328 C C . GLY A 1 282 ? -45.026 -6.287 33.588 1.00 89.06 282 GLY A C 1
ATOM 2329 O O . GLY A 1 282 ? -45.534 -5.372 32.953 1.00 89.06 282 GLY A O 1
ATOM 2330 N N . LYS A 1 283 ? -44.349 -7.272 32.982 1.00 87.06 283 LYS A N 1
ATOM 2331 C CA . LYS A 1 283 ? -44.052 -7.292 31.532 1.00 87.06 283 LYS A CA 1
ATOM 2332 C C . LYS A 1 283 ? -45.292 -7.174 30.632 1.00 87.06 283 LYS A C 1
ATOM 2334 O O . LYS A 1 283 ? -45.182 -6.721 29.501 1.00 87.06 283 LYS A O 1
ATOM 2339 N N . TYR A 1 284 ? -46.454 -7.617 31.115 1.00 89.88 284 TYR A N 1
ATOM 2340 C CA . TYR A 1 284 ? -47.708 -7.555 30.364 1.00 89.88 284 TYR A CA 1
ATOM 2341 C C . TYR A 1 284 ? -48.253 -6.127 30.243 1.00 89.88 284 TYR A C 1
ATOM 2343 O O . TYR A 1 284 ? -48.844 -5.805 29.222 1.00 89.88 284 TYR A O 1
ATOM 2351 N N . PHE A 1 285 ? -48.026 -5.266 31.240 1.00 91.12 285 PHE A N 1
ATOM 2352 C CA . PHE A 1 285 ? -48.465 -3.869 31.199 1.00 91.12 285 PHE A CA 1
ATOM 2353 C C . PHE A 1 285 ? -47.672 -3.075 30.154 1.00 91.12 285 PHE A C 1
ATOM 2355 O O . PHE A 1 285 ? -48.265 -2.407 29.310 1.00 91.12 285 PHE A O 1
ATOM 2362 N N . ASP A 1 286 ? -46.349 -3.258 30.126 1.00 87.94 286 ASP A N 1
ATOM 2363 C CA . ASP A 1 286 ? -45.483 -2.676 29.093 1.00 87.94 286 ASP A CA 1
ATOM 2364 C C . ASP A 1 286 ? -45.855 -3.173 27.686 1.00 87.94 286 ASP A C 1
ATOM 2366 O O . ASP A 1 286 ? -45.849 -2.397 26.733 1.00 87.94 286 ASP A O 1
ATOM 2370 N N . LEU A 1 287 ? -46.223 -4.454 27.548 1.00 91.12 287 LEU A N 1
ATOM 2371 C CA . LEU A 1 287 ? -46.688 -5.020 26.278 1.00 91.12 287 LEU A CA 1
ATOM 2372 C C . LEU A 1 287 ? -48.012 -4.392 25.822 1.00 91.12 287 LEU A C 1
ATOM 2374 O O . LEU A 1 287 ? -48.165 -4.111 24.637 1.00 91.12 287 LEU A O 1
ATOM 2378 N N . VAL A 1 288 ? -48.943 -4.128 26.744 1.00 94.00 288 VAL A N 1
ATOM 2379 C CA . VAL A 1 288 ? -50.198 -3.419 26.441 1.00 94.00 288 VAL A CA 1
ATOM 2380 C C . VAL A 1 288 ? -49.918 -1.982 26.001 1.00 94.00 288 VAL A C 1
ATOM 2382 O O . VAL A 1 288 ? -50.463 -1.553 24.989 1.00 94.00 288 VAL A O 1
ATOM 2385 N N . ILE A 1 289 ? -49.029 -1.255 26.687 1.00 92.56 289 ILE A N 1
ATOM 2386 C CA . ILE A 1 289 ? -48.635 0.105 26.281 1.00 92.56 289 ILE A CA 1
ATOM 2387 C C . ILE A 1 289 ? -47.986 0.089 24.893 1.00 92.56 289 ILE A C 1
ATOM 2389 O O . ILE A 1 289 ? -48.356 0.886 24.033 1.00 92.56 289 ILE A O 1
ATOM 2393 N N . ALA A 1 290 ? -47.055 -0.834 24.644 1.00 91.19 290 ALA A N 1
ATOM 2394 C CA . ALA A 1 290 ? -46.407 -0.973 23.344 1.00 91.19 290 ALA A CA 1
ATOM 2395 C C . ALA A 1 290 ? -47.415 -1.303 22.230 1.00 91.19 290 ALA A C 1
ATOM 2397 O O . ALA A 1 290 ? -47.297 -0.778 21.125 1.00 91.19 290 ALA A O 1
ATOM 2398 N N . LEU A 1 291 ? -48.429 -2.120 22.524 1.00 94.69 291 LEU A N 1
ATOM 2399 C CA . LEU A 1 291 ? -49.506 -2.449 21.593 1.00 94.69 291 LEU A CA 1
ATOM 2400 C C . LEU A 1 291 ? -50.402 -1.237 21.297 1.00 94.69 291 LEU A C 1
ATOM 2402 O O . LEU A 1 291 ? -50.752 -1.021 20.141 1.00 94.69 291 LEU A O 1
ATOM 2406 N N . VAL A 1 292 ? -50.718 -0.413 22.299 1.00 92.38 292 VAL A N 1
ATOM 2407 C CA . VAL A 1 292 ? -51.478 0.838 22.118 1.00 92.38 292 VAL A CA 1
ATOM 2408 C C . VAL A 1 292 ? -50.688 1.856 21.290 1.00 92.38 292 VAL A C 1
ATOM 2410 O O . VAL A 1 292 ? -51.239 2.445 20.364 1.00 92.38 292 VAL A O 1
ATOM 2413 N N . ILE A 1 293 ? -49.388 2.026 21.560 1.00 91.44 293 ILE A N 1
ATOM 2414 C CA . ILE A 1 293 ? -48.510 2.886 20.748 1.00 91.44 293 ILE A CA 1
ATOM 2415 C C . ILE A 1 293 ? -48.424 2.350 19.314 1.00 91.44 293 ILE A C 1
ATOM 2417 O O . ILE A 1 293 ? -48.534 3.121 18.366 1.00 91.44 293 ILE A O 1
ATOM 2421 N N . GLY A 1 294 ? -48.276 1.033 19.144 1.00 91.12 294 GLY A N 1
ATOM 2422 C CA . GLY A 1 294 ? -48.250 0.385 17.834 1.00 91.12 294 GLY A CA 1
ATOM 2423 C C . GLY A 1 294 ? -49.543 0.595 17.047 1.00 91.12 294 GLY A C 1
ATOM 2424 O O . GLY A 1 294 ? -49.487 0.962 15.877 1.00 91.12 294 GLY A O 1
ATOM 2425 N N . LEU A 1 295 ? -50.702 0.444 17.693 1.00 89.25 295 LEU A N 1
ATOM 2426 C CA . LEU A 1 295 ? -52.007 0.749 17.100 1.00 89.25 295 LEU A CA 1
ATOM 2427 C C . LEU A 1 295 ? -52.117 2.220 16.689 1.00 89.25 295 LEU A C 1
ATOM 2429 O O . LEU A 1 295 ? -52.619 2.491 15.605 1.00 89.25 295 LEU A O 1
ATOM 2433 N N . ASN A 1 296 ? -51.590 3.147 17.496 1.00 85.25 296 ASN A N 1
ATOM 2434 C CA . ASN A 1 296 ? -51.580 4.573 17.169 1.00 85.25 296 ASN A CA 1
ATOM 2435 C C . ASN A 1 296 ? -50.677 4.897 15.957 1.00 85.25 296 ASN A C 1
ATOM 2437 O O . ASN A 1 296 ? -51.036 5.670 15.072 1.00 85.25 296 ASN A O 1
ATOM 2441 N N . VAL A 1 297 ? -49.504 4.263 15.861 1.00 85.38 297 VAL A N 1
ATOM 2442 C CA . VAL A 1 297 ? -48.619 4.407 14.691 1.00 85.38 297 VAL A CA 1
ATOM 2443 C C . VAL A 1 297 ? -49.277 3.828 13.434 1.00 85.38 297 VAL A C 1
ATOM 2445 O O . VAL A 1 297 ? -49.190 4.432 12.367 1.00 85.38 297 VAL A O 1
ATOM 2448 N N . ILE A 1 298 ? -49.982 2.698 13.555 1.00 87.00 298 ILE A N 1
ATOM 2449 C CA . ILE A 1 298 ? -50.748 2.113 12.447 1.00 87.00 298 ILE A CA 1
ATOM 2450 C C . ILE A 1 298 ? -51.863 3.066 12.013 1.00 87.00 298 ILE A C 1
ATOM 2452 O O . ILE A 1 298 ? -52.005 3.308 10.817 1.00 87.00 298 ILE A O 1
ATOM 2456 N N . THR A 1 299 ? -52.611 3.654 12.950 1.00 81.56 299 THR A N 1
ATOM 2457 C CA . THR A 1 299 ? -53.676 4.611 12.617 1.00 81.56 299 THR A CA 1
ATOM 2458 C C . THR A 1 299 ? -53.138 5.850 11.906 1.00 81.56 299 THR A C 1
ATOM 2460 O O . THR A 1 299 ? -53.742 6.264 10.925 1.00 81.56 299 THR A O 1
ATOM 2463 N N . MET A 1 300 ? -51.971 6.368 12.309 1.00 82.50 300 MET A N 1
ATOM 2464 C CA . MET A 1 300 ? -51.289 7.465 11.601 1.00 82.50 300 MET A CA 1
ATOM 2465 C C . MET A 1 300 ? -50.815 7.042 10.199 1.00 82.50 300 MET A C 1
ATOM 2467 O O . MET A 1 300 ? -50.880 7.817 9.255 1.00 82.50 300 MET A O 1
ATOM 2471 N N . SER A 1 301 ? -50.370 5.792 10.029 1.00 84.62 301 SER A N 1
ATOM 2472 C CA . SER A 1 301 ? -49.907 5.271 8.730 1.00 84.62 301 SER A CA 1
ATOM 2473 C C . SER A 1 301 ? -51.023 4.963 7.721 1.00 84.62 301 SER A C 1
ATOM 2475 O O . SER A 1 301 ? -50.736 4.757 6.544 1.00 84.62 301 SER A O 1
ATOM 2477 N N . LEU A 1 302 ? -52.284 4.901 8.167 1.00 82.94 302 LEU A N 1
ATOM 2478 C CA . LEU A 1 302 ? -53.451 4.669 7.306 1.00 82.94 302 LEU A CA 1
ATOM 2479 C C . LEU A 1 302 ? -53.934 5.950 6.605 1.00 82.94 302 LEU A C 1
ATOM 2481 O O . LEU A 1 302 ? -54.745 5.873 5.674 1.00 82.94 302 LEU A O 1
ATOM 2485 N N . GLU A 1 303 ? -53.422 7.112 7.016 1.00 79.44 303 GLU A N 1
ATOM 2486 C CA . GLU A 1 303 ? -53.646 8.378 6.329 1.00 79.44 303 GLU A CA 1
ATOM 2487 C C . GLU A 1 303 ? -52.974 8.354 4.951 1.00 79.44 303 GLU A C 1
ATOM 2489 O O . GLU A 1 303 ? -51.766 8.159 4.817 1.00 79.44 303 GLU A O 1
ATOM 2494 N N . HIS A 1 304 ? -53.766 8.550 3.898 1.00 81.81 304 HIS A N 1
ATOM 2495 C CA . HIS A 1 304 ? -53.271 8.630 2.528 1.00 81.81 304 HIS A CA 1
ATOM 2496 C C . HIS A 1 304 ? -53.965 9.754 1.760 1.00 81.81 304 HIS A C 1
ATOM 2498 O O . HIS A 1 304 ? -55.064 10.202 2.092 1.00 81.81 304 HIS A O 1
ATOM 2504 N N . TYR A 1 305 ? -53.290 10.232 0.720 1.00 80.50 305 TYR A N 1
ATOM 2505 C CA . TYR A 1 305 ? -53.785 11.313 -0.122 1.00 80.50 305 TYR A CA 1
ATOM 2506 C C . TYR A 1 305 ? -55.057 10.879 -0.876 1.00 80.50 305 TYR A C 1
ATOM 2508 O O . TYR A 1 305 ? -55.080 9.796 -1.458 1.00 80.50 305 TYR A O 1
ATOM 2516 N N . LEU A 1 306 ? -56.094 11.732 -0.874 1.00 82.12 306 LEU A N 1
ATOM 2517 C CA . LEU A 1 306 ? -57.439 11.487 -1.443 1.00 82.12 306 LEU A CA 1
ATOM 2518 C C . LEU A 1 306 ? -58.256 10.377 -0.749 1.00 82.12 306 LEU A C 1
ATOM 2520 O O . LEU A 1 306 ? -58.936 9.579 -1.393 1.00 82.12 306 LEU A O 1
ATOM 2524 N N . MET A 1 307 ? -58.223 10.354 0.581 1.00 82.44 307 MET A N 1
ATOM 2525 C CA . MET A 1 307 ? -58.993 9.413 1.390 1.00 82.44 307 MET A CA 1
ATOM 2526 C C . MET A 1 307 ? -60.509 9.727 1.389 1.00 82.44 307 MET A C 1
ATOM 2528 O O . MET A 1 307 ? -60.895 10.895 1.486 1.00 82.44 307 MET A O 1
ATOM 2532 N N . PRO A 1 308 ? -61.395 8.714 1.292 1.00 86.06 308 PRO A N 1
ATOM 2533 C CA . PRO A 1 308 ? -62.844 8.914 1.315 1.00 86.06 308 PRO A CA 1
ATOM 2534 C C . PRO A 1 308 ? -63.337 9.479 2.657 1.00 86.06 308 PRO A C 1
ATOM 2536 O O . PRO A 1 308 ? -62.874 9.079 3.726 1.00 86.06 308 PRO A O 1
ATOM 2539 N N . SER A 1 309 ? -64.341 10.360 2.601 1.00 73.94 309 SER A N 1
ATOM 2540 C CA . SER A 1 309 ? -64.806 11.178 3.735 1.00 73.94 309 SER A CA 1
ATOM 2541 C C . SER A 1 309 ? -65.254 10.376 4.965 1.00 73.94 309 SER A C 1
ATOM 2543 O O . SER A 1 309 ? -65.109 10.845 6.090 1.00 73.94 309 SER A O 1
ATOM 2545 N N . THR A 1 310 ? -65.761 9.153 4.783 1.00 77.12 310 THR A N 1
ATOM 2546 C CA . THR A 1 310 ? -66.155 8.248 5.880 1.00 77.12 310 THR A CA 1
ATOM 2547 C C . THR A 1 310 ? -64.964 7.788 6.716 1.00 77.12 310 THR A C 1
ATOM 2549 O O . THR A 1 310 ? -65.055 7.686 7.938 1.00 77.12 310 THR A O 1
ATOM 2552 N N . LEU A 1 311 ? -63.833 7.538 6.061 1.00 73.69 311 LEU A N 1
ATOM 2553 C CA . LEU A 1 311 ? -62.614 7.064 6.695 1.00 73.69 311 LEU A CA 1
ATOM 2554 C C . LEU A 1 311 ? -61.892 8.246 7.384 1.00 73.69 311 LEU A C 1
ATOM 2556 O O . LEU A 1 311 ? -61.329 8.075 8.464 1.00 73.69 311 LEU A O 1
ATOM 2560 N N . THR A 1 312 ? -61.972 9.457 6.811 1.00 71.19 312 THR A N 1
ATOM 2561 C CA . THR A 1 312 ? -61.450 10.702 7.410 1.00 71.19 312 THR A CA 1
ATOM 2562 C C . THR A 1 312 ? -62.124 11.023 8.745 1.00 71.19 312 THR A C 1
ATOM 2564 O O . THR A 1 312 ? -61.445 11.352 9.714 1.00 71.19 312 THR A O 1
ATOM 2567 N N . ILE A 1 313 ? -63.451 10.869 8.831 1.00 71.50 313 ILE A N 1
ATOM 2568 C CA . ILE A 1 313 ? -64.208 11.096 10.073 1.00 71.50 313 ILE A CA 1
ATOM 2569 C C . ILE A 1 313 ? -63.793 10.086 11.155 1.00 71.50 313 ILE A C 1
ATOM 2571 O O . ILE A 1 313 ? -63.566 10.471 12.299 1.00 71.50 313 ILE A O 1
ATOM 2575 N N . PHE A 1 314 ? -63.618 8.811 10.796 1.00 72.75 314 PHE A N 1
ATOM 2576 C CA . PHE A 1 314 ? -63.212 7.765 11.738 1.00 72.75 314 PHE A CA 1
ATOM 2577 C C . PHE A 1 314 ? -61.802 7.982 12.316 1.00 72.75 314 PHE A C 1
ATOM 2579 O O . PHE A 1 314 ? -61.607 7.811 13.518 1.00 72.75 314 PHE A O 1
ATOM 2586 N N . LEU A 1 315 ? -60.830 8.401 11.496 1.00 71.00 315 LEU A N 1
ATOM 2587 C CA . LEU A 1 315 ? -59.480 8.722 11.980 1.00 71.00 315 LEU A CA 1
ATOM 2588 C C . LEU A 1 315 ? -59.437 10.035 12.784 1.00 71.00 315 LEU A C 1
ATOM 2590 O O . LEU A 1 315 ? -58.669 10.131 13.739 1.00 71.00 315 LEU A O 1
ATOM 2594 N N . SER A 1 316 ? -60.310 11.005 12.476 1.00 66.06 316 SER A N 1
ATOM 2595 C CA . SER A 1 316 ? -60.369 12.290 13.193 1.00 66.06 316 SER A CA 1
ATOM 2596 C C . SER A 1 316 ? -60.813 12.186 14.660 1.00 66.06 316 SER A C 1
ATOM 2598 O O . SER A 1 316 ? -60.365 12.969 15.490 1.00 66.06 316 SER A O 1
ATOM 2600 N N . VAL A 1 317 ? -61.619 11.179 15.021 1.00 66.06 317 VAL A N 1
ATOM 2601 C CA . VAL A 1 317 ? -62.030 10.925 16.420 1.00 66.06 317 VAL A CA 1
ATOM 2602 C C . VAL A 1 317 ? -60.839 10.533 17.311 1.00 66.06 317 VAL A C 1
ATOM 2604 O O . VAL A 1 317 ? -60.856 10.781 18.515 1.00 66.06 317 VAL A O 1
ATOM 2607 N N . ASN A 1 318 ? -59.778 9.963 16.729 1.00 57.94 318 ASN A N 1
ATOM 2608 C CA . ASN A 1 318 ? -58.537 9.647 17.443 1.00 57.94 318 ASN A CA 1
ATOM 2609 C C . ASN A 1 318 ? -57.588 10.853 17.574 1.00 57.94 318 ASN A C 1
ATOM 2611 O O . ASN A 1 318 ? -56.735 10.848 18.460 1.00 57.94 318 ASN A O 1
ATOM 2615 N N . SER A 1 319 ? -57.721 11.880 16.726 1.00 55.09 319 SER A N 1
ATOM 2616 C CA . SER A 1 319 ? -56.863 13.076 16.720 1.00 55.09 319 SER A CA 1
ATOM 2617 C C . SER A 1 319 ? -57.496 14.313 17.373 1.00 55.09 319 SER A C 1
ATOM 2619 O O . SER A 1 319 ? -56.782 15.266 17.688 1.00 55.09 319 SER A O 1
ATOM 2621 N N . THR A 1 320 ? -58.800 14.299 17.684 1.00 49.09 320 THR A N 1
ATOM 2622 C CA . THR A 1 320 ? -59.509 15.420 18.339 1.00 49.09 320 THR A CA 1
ATOM 2623 C C . THR A 1 320 ? -59.000 15.795 19.736 1.00 49.09 320 THR A C 1
ATOM 2625 O O . THR A 1 320 ? -59.334 16.868 20.220 1.00 49.09 320 THR A O 1
ATOM 2628 N N . SER A 1 321 ? -58.137 14.995 20.366 1.00 48.75 321 SER A N 1
ATOM 2629 C CA . SER A 1 321 ? -57.507 15.349 21.650 1.00 48.75 321 SER A CA 1
ATOM 2630 C C . SER A 1 321 ? -56.333 16.338 21.526 1.00 48.75 321 SER A C 1
ATOM 2632 O O . SER A 1 321 ? -55.813 16.773 22.550 1.00 48.75 321 SER A O 1
ATOM 2634 N N . GLN A 1 322 ? -55.868 16.669 20.311 1.00 45.22 322 GLN A N 1
ATOM 2635 C CA . GLN A 1 322 ? -54.732 17.587 20.099 1.00 45.22 322 GLN A CA 1
ATOM 2636 C C . GLN A 1 322 ? -55.118 18.983 19.586 1.00 45.22 322 GLN A C 1
ATOM 2638 O O . GLN A 1 322 ? -54.333 19.908 19.768 1.00 45.22 322 GLN A O 1
ATOM 2643 N N . ASN A 1 323 ? -56.320 19.172 19.031 1.00 41.12 323 ASN A N 1
ATOM 2644 C CA . ASN A 1 323 ? -56.720 20.444 18.406 1.00 41.12 323 ASN A CA 1
ATOM 2645 C C . ASN A 1 323 ? -57.378 21.465 19.358 1.00 41.12 323 ASN A C 1
ATOM 2647 O O . ASN A 1 323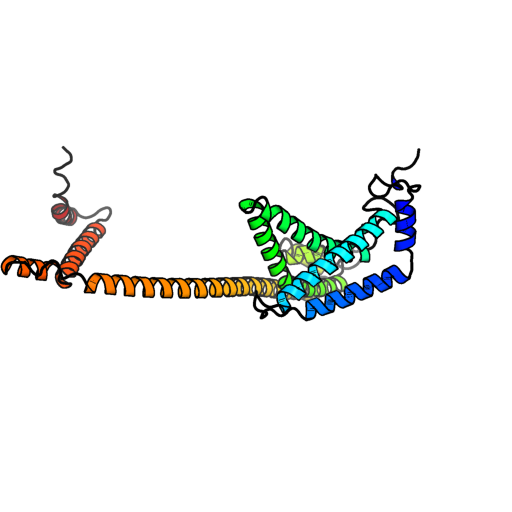 ? -57.757 22.541 18.908 1.00 41.12 323 ASN A O 1
ATOM 2651 N N . GLU A 1 324 ? -57.503 21.181 20.659 1.00 43.38 324 GLU A N 1
ATOM 2652 C CA . GLU A 1 324 ? -58.017 22.157 21.644 1.00 43.38 324 GLU A CA 1
ATOM 2653 C C . GLU A 1 324 ? -56.953 23.137 22.183 1.00 43.38 324 GLU A C 1
ATOM 2655 O O . GLU A 1 324 ? -57.293 24.016 22.967 1.00 43.38 324 GLU A O 1
ATOM 2660 N N . ASN A 1 325 ? -55.684 23.034 21.764 1.00 39.97 325 ASN A N 1
ATOM 2661 C CA . ASN A 1 325 ? -54.597 23.899 22.257 1.00 39.97 325 ASN A CA 1
ATOM 2662 C C . ASN A 1 325 ? -54.106 24.971 21.265 1.00 39.97 325 ASN A C 1
ATOM 2664 O O . ASN A 1 325 ? -53.158 25.679 21.592 1.00 39.97 325 ASN A O 1
ATOM 2668 N N . ASP A 1 326 ? -54.742 25.122 20.101 1.00 42.03 326 ASP A N 1
ATOM 2669 C CA . ASP A 1 326 ? -54.398 26.161 19.114 1.00 42.03 326 ASP A CA 1
ATOM 2670 C C . ASP A 1 326 ? -55.507 27.227 18.997 1.00 42.03 326 ASP A C 1
ATOM 2672 O O . ASP A 1 326 ? -55.996 27.527 17.905 1.00 42.03 326 ASP A O 1
ATOM 2676 N N . PHE A 1 327 ? -55.901 27.808 20.137 1.00 39.25 327 PHE A N 1
ATOM 2677 C CA . PHE A 1 327 ? -56.624 29.085 20.203 1.00 39.25 327 PHE A CA 1
ATOM 2678 C C . PHE A 1 327 ? -56.008 30.038 21.224 1.00 39.25 327 PHE A C 1
ATOM 2680 O O . PHE A 1 327 ? -55.710 29.590 22.355 1.00 39.25 327 PHE A O 1
#

Nearest PDB structures (foldseek):
  7wll-assembly1_A  TM=3.762E-01  e=3.462E-19  Homo sapiens
  9ayl-assembly1_A  TM=3.390E-01  e=5.580E-19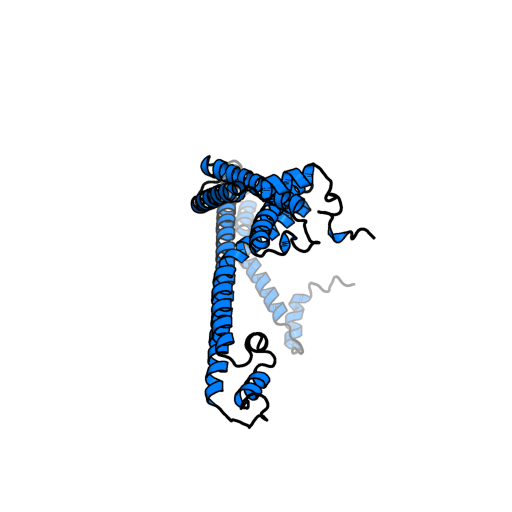  Homo sapiens
  9ayk-assembly1_A  TM=3.389E-01  e=6.205E-19  Homo sapiens
  8f0p-assembly1_A  TM=3.105E-01  e=1.229E-08  Homo sapiens
  8f0s-assembly1_A  TM=3.036E-01  e=1.367E-08  Homo sapiens